Protein AF-A0A7Z2KT50-F1 (afdb_monomer_lite)

pLDDT: mean 85.09, std 12.79, range [36.81, 97.44]

Foldseek 3Di:
DPPPPPPDCPLVVLLVVLLVVLLVLLVPDALQDDDPVLVVVLVCLCPVFLHQAAEAAPSRRSSRSVNLRSCVVCLLVLLVVLLVVLVVDDDDLVVCVPPDPVNLVVLLVVLVVVVVVLCCRRRVDHHHLHPDPDPCSCQCRVDSVSVSVVSSVSSVCSSPSSSCNCPPNVPSNVVVVVVVVVVVVVVD

Sequence (188 aa):
MTSKKPDQPLPLIAFGLFATPIFLINLILPAHPQSNLDMAIDHFLDNQLFGLIGFWSSLFPFSSKATANYIALFAPLLAAVSTFYAFTEKFDSTQFDQMTLRRYLTLLFAGVALSALFIWCFYLTSTDLGTTKGKYGNLFGLNVFFFSAHNVAMSLFPFLVVPFMVQRCLYYIPCRILKRWWNSREKA

Radius of gyration: 20.95 Å; chains: 1; bounding box: 51×44×60 Å

Structure (mmCIF, N/CA/C/O backbone):
data_AF-A0A7Z2KT50-F1
#
_entry.id   AF-A0A7Z2KT50-F1
#
loop_
_atom_site.group_PDB
_atom_site.id
_atom_site.type_symbol
_atom_site.label_atom_id
_atom_site.label_alt_id
_atom_site.label_comp_id
_atom_site.label_asym_id
_atom_site.label_entity_id
_atom_site.label_seq_id
_atom_site.pdbx_PDB_ins_code
_atom_site.Cartn_x
_atom_site.Cartn_y
_atom_site.Cartn_z
_atom_site.occupancy
_atom_site.B_iso_or_equiv
_atom_site.auth_seq_id
_atom_site.auth_comp_id
_atom_site.auth_asym_id
_atom_site.auth_atom_id
_atom_site.pdbx_PDB_model_num
ATOM 1 N N . MET A 1 1 ? 5.105 -21.967 34.339 1.00 36.94 1 MET A N 1
ATOM 2 C CA . MET A 1 1 ? 5.930 -21.844 33.119 1.00 36.94 1 MET A CA 1
ATOM 3 C C . MET A 1 1 ? 5.312 -20.793 32.215 1.00 36.94 1 MET A C 1
ATOM 5 O O . MET A 1 1 ? 4.317 -21.053 31.553 1.00 36.94 1 MET A O 1
ATOM 9 N N . THR A 1 2 ? 5.840 -19.576 32.256 1.00 41.16 2 THR A N 1
ATOM 10 C CA . THR A 1 2 ? 5.488 -18.503 31.327 1.00 41.16 2 THR A CA 1
ATOM 11 C C . THR A 1 2 ? 6.145 -18.817 29.988 1.00 41.16 2 THR A C 1
ATOM 13 O O . THR A 1 2 ? 7.343 -18.618 29.810 1.00 41.16 2 THR A O 1
ATOM 16 N N . SER A 1 3 ? 5.375 -19.364 29.045 1.00 36.81 3 SER A N 1
ATOM 17 C CA . SER A 1 3 ? 5.798 -19.383 27.646 1.00 36.81 3 SER A CA 1
ATOM 18 C C . SER A 1 3 ? 5.963 -17.924 27.220 1.00 36.81 3 SER A C 1
ATOM 20 O O . SER A 1 3 ? 4.977 -17.209 27.033 1.00 36.81 3 SER A O 1
ATOM 22 N N . LYS A 1 4 ? 7.216 -17.453 27.157 1.00 42.06 4 LYS A N 1
ATOM 23 C CA . LYS A 1 4 ? 7.574 -16.274 26.371 1.00 42.06 4 LYS A CA 1
ATOM 24 C C . LYS A 1 4 ? 7.062 -16.570 24.965 1.00 42.06 4 LYS A C 1
ATOM 26 O O . LYS A 1 4 ? 7.660 -17.381 24.260 1.00 42.06 4 LYS A O 1
ATOM 31 N N . LYS A 1 5 ? 5.939 -15.958 24.574 1.00 48.47 5 LYS A N 1
ATOM 32 C CA . LYS A 1 5 ? 5.650 -15.795 23.150 1.00 48.47 5 LYS A CA 1
ATOM 33 C C . LYS A 1 5 ? 6.916 -15.160 22.569 1.00 48.47 5 LYS A C 1
ATOM 35 O O . LYS A 1 5 ? 7.396 -14.203 23.178 1.00 48.47 5 LYS A O 1
ATOM 40 N N . PRO A 1 6 ? 7.496 -15.695 21.485 1.00 45.47 6 PRO A N 1
ATOM 41 C CA . PRO A 1 6 ? 8.551 -14.962 20.808 1.00 45.47 6 PRO A CA 1
ATOM 42 C C . PRO A 1 6 ? 7.989 -13.568 20.526 1.00 45.47 6 PRO A C 1
ATOM 44 O O . PRO A 1 6 ? 6.830 -13.462 20.120 1.00 45.47 6 PRO A O 1
ATOM 47 N N . ASP A 1 7 ? 8.752 -12.521 20.829 1.00 53.06 7 ASP A N 1
ATOM 48 C CA . ASP A 1 7 ? 8.445 -11.154 20.414 1.00 53.06 7 ASP A CA 1
ATOM 49 C C . ASP A 1 7 ? 8.368 -11.195 18.886 1.00 53.06 7 ASP A C 1
ATOM 51 O O . ASP A 1 7 ? 9.402 -11.168 18.234 1.00 53.06 7 ASP A O 1
ATOM 55 N N . GLN A 1 8 ? 7.193 -11.474 18.310 1.00 53.44 8 GLN A N 1
ATOM 56 C CA . GLN A 1 8 ? 7.109 -11.974 16.940 1.00 53.44 8 GLN A CA 1
ATOM 57 C C . GLN A 1 8 ? 7.481 -10.841 15.976 1.00 53.44 8 GLN A C 1
ATOM 59 O O . GLN A 1 8 ? 6.662 -9.951 15.751 1.00 53.44 8 GLN A O 1
ATOM 64 N N . PRO A 1 9 ? 8.655 -10.890 15.312 1.00 59.47 9 PRO A N 1
ATOM 65 C CA . PRO A 1 9 ? 9.035 -9.889 14.315 1.00 59.47 9 PRO A CA 1
ATOM 66 C C . PRO A 1 9 ? 8.255 -10.078 13.002 1.00 59.47 9 PRO A C 1
ATOM 68 O O . PRO A 1 9 ? 8.545 -9.434 12.000 1.00 59.47 9 PRO A O 1
ATOM 71 N N . LEU A 1 10 ? 7.283 -10.991 12.981 1.00 63.50 10 LEU A N 1
ATOM 72 C CA . LEU A 1 10 ? 6.616 -11.515 11.799 1.00 63.50 10 LEU A CA 1
ATOM 73 C C . LEU A 1 10 ? 5.887 -10.446 10.965 1.00 63.50 10 LEU A C 1
ATOM 75 O O . LEU A 1 10 ? 5.995 -10.521 9.742 1.00 63.50 10 LEU A O 1
ATOM 79 N N . PRO A 1 11 ? 5.250 -9.409 11.552 1.00 75.19 11 PRO A N 1
ATOM 80 C CA . PRO A 1 11 ? 4.704 -8.298 10.774 1.00 75.19 11 PRO A CA 1
ATOM 81 C C . PRO A 1 11 ? 5.803 -7.499 10.062 1.00 75.19 11 PRO A C 1
ATOM 83 O O . PRO A 1 11 ? 5.664 -7.165 8.890 1.00 75.19 11 PRO A O 1
ATOM 86 N N . LEU A 1 12 ? 6.923 -7.229 10.742 1.00 81.06 12 LEU A N 1
ATOM 87 C CA . LEU A 1 12 ? 8.052 -6.489 10.169 1.00 81.06 12 LEU A CA 1
ATOM 88 C C . LEU A 1 12 ? 8.784 -7.307 9.103 1.00 81.06 12 LEU A C 1
ATOM 90 O O . LEU A 1 12 ? 9.193 -6.752 8.089 1.00 81.06 12 LEU A O 1
ATOM 94 N N . ILE A 1 13 ? 8.906 -8.622 9.297 1.00 86.00 13 ILE A N 1
ATOM 95 C CA . ILE A 1 13 ? 9.447 -9.537 8.286 1.00 86.00 13 ILE A CA 1
ATOM 96 C C . ILE A 1 13 ? 8.522 -9.575 7.069 1.00 86.00 13 ILE A C 1
ATOM 98 O O . ILE A 1 13 ? 9.008 -9.452 5.952 1.00 86.00 13 ILE A O 1
ATOM 102 N N . ALA A 1 14 ? 7.204 -9.692 7.260 1.00 86.06 14 ALA A N 1
ATOM 103 C CA . ALA A 1 14 ? 6.240 -9.667 6.161 1.00 86.06 14 ALA A CA 1
ATOM 104 C C . ALA A 1 14 ? 6.301 -8.344 5.384 1.00 86.06 14 ALA A C 1
ATOM 106 O O . ALA A 1 14 ? 6.320 -8.355 4.155 1.00 86.06 14 ALA A O 1
ATOM 107 N N . PHE A 1 15 ? 6.412 -7.212 6.087 1.00 88.62 15 PHE A N 1
ATOM 108 C CA . PHE A 1 15 ? 6.619 -5.912 5.454 1.00 88.62 15 PHE A CA 1
ATOM 109 C C . PHE A 1 15 ? 7.952 -5.840 4.706 1.00 88.62 15 PHE A C 1
ATOM 111 O O . PHE A 1 15 ? 7.986 -5.378 3.571 1.00 88.62 15 PHE A O 1
ATOM 118 N N . GLY A 1 16 ? 9.041 -6.326 5.306 1.00 90.81 16 GLY A N 1
ATOM 119 C CA . GLY A 1 16 ? 10.355 -6.385 4.669 1.00 90.81 16 GLY A CA 1
ATOM 120 C C . GLY A 1 16 ? 10.326 -7.209 3.385 1.00 90.81 16 GLY A C 1
ATOM 121 O O . GLY A 1 16 ? 10.737 -6.718 2.339 1.00 90.81 16 GLY A O 1
ATOM 122 N N . LEU A 1 17 ? 9.748 -8.412 3.435 1.00 92.00 17 LEU A N 1
ATOM 123 C CA . LEU A 1 17 ? 9.561 -9.288 2.275 1.00 92.00 17 LEU A CA 1
ATOM 124 C C . LEU A 1 17 ? 8.672 -8.658 1.200 1.00 92.00 17 LEU A C 1
ATOM 126 O O . LEU A 1 17 ? 8.914 -8.881 0.021 1.00 92.00 17 LEU A O 1
ATOM 130 N N . PHE A 1 18 ? 7.678 -7.856 1.584 1.00 93.19 18 PHE A N 1
ATOM 131 C CA . PHE A 1 18 ? 6.865 -7.096 0.638 1.00 93.19 18 PHE A CA 1
ATOM 132 C C . PHE A 1 18 ? 7.634 -5.915 0.021 1.00 93.19 18 PHE A C 1
ATOM 134 O O . PHE A 1 18 ? 7.492 -5.636 -1.170 1.00 93.19 18 PHE A O 1
ATOM 141 N N . ALA A 1 19 ? 8.448 -5.217 0.812 1.00 94.06 19 ALA A N 1
ATOM 142 C CA . ALA A 1 19 ? 9.183 -4.030 0.392 1.00 94.06 19 ALA A CA 1
ATOM 143 C C . ALA A 1 19 ? 10.411 -4.366 -0.465 1.00 94.06 19 ALA A C 1
ATOM 145 O O . ALA A 1 19 ? 10.763 -3.598 -1.357 1.00 94.06 19 ALA A O 1
ATOM 146 N N . THR A 1 20 ? 11.070 -5.504 -0.232 1.00 95.19 20 THR A N 1
ATOM 147 C CA . THR A 1 20 ? 12.278 -5.896 -0.972 1.00 95.19 20 THR A CA 1
ATOM 148 C C . THR A 1 20 ? 12.048 -5.981 -2.490 1.00 95.19 20 THR A C 1
ATOM 150 O O . THR A 1 20 ? 12.831 -5.369 -3.219 1.00 95.19 20 THR A O 1
ATOM 153 N N . PRO A 1 21 ? 10.980 -6.624 -3.006 1.00 95.75 21 PRO A N 1
ATOM 154 C CA . PRO A 1 21 ? 10.693 -6.644 -4.439 1.00 95.75 21 PRO A CA 1
ATOM 155 C C . PRO A 1 21 ? 10.530 -5.260 -5.072 1.00 95.75 21 PRO A C 1
ATOM 157 O O . PRO A 1 21 ? 10.931 -5.090 -6.216 1.00 95.75 21 PRO A O 1
ATOM 160 N N . ILE A 1 22 ? 10.033 -4.254 -4.341 1.00 96.38 22 ILE A N 1
ATOM 161 C CA . ILE A 1 22 ? 9.918 -2.875 -4.854 1.00 96.38 22 ILE A CA 1
ATOM 162 C C . ILE A 1 22 ? 11.298 -2.338 -5.243 1.00 96.38 22 ILE A C 1
ATOM 164 O O . ILE A 1 22 ? 11.461 -1.771 -6.320 1.00 96.38 22 ILE A O 1
ATOM 168 N N . PHE A 1 23 ? 12.308 -2.548 -4.396 1.00 96.00 23 PHE A N 1
ATOM 169 C CA . PHE A 1 23 ? 13.677 -2.147 -4.713 1.00 96.00 23 PHE A CA 1
ATOM 170 C C . PHE A 1 23 ? 14.283 -3.013 -5.816 1.00 96.00 23 PHE A C 1
ATOM 172 O O . PHE A 1 23 ? 14.932 -2.480 -6.710 1.00 96.00 23 PHE A O 1
ATOM 179 N N . LEU A 1 24 ? 14.064 -4.331 -5.784 1.00 96.06 24 LEU A N 1
ATOM 180 C CA . LEU A 1 24 ? 14.620 -5.240 -6.790 1.00 96.06 24 LEU A CA 1
ATOM 181 C C . LEU A 1 24 ? 14.092 -4.933 -8.194 1.00 96.06 24 LEU A C 1
ATOM 183 O O . LEU A 1 24 ? 14.890 -4.814 -9.115 1.00 96.06 24 LEU A O 1
ATOM 187 N N . ILE A 1 25 ? 12.780 -4.744 -8.354 1.00 96.12 25 ILE A N 1
ATOM 188 C CA . ILE A 1 25 ? 12.157 -4.383 -9.637 1.00 96.12 25 ILE A CA 1
ATOM 189 C C . ILE A 1 25 ? 12.797 -3.107 -10.186 1.00 96.12 25 ILE A C 1
ATOM 191 O O . ILE A 1 25 ? 13.226 -3.071 -11.334 1.00 96.12 25 ILE A O 1
ATOM 195 N N . ASN A 1 26 ? 12.906 -2.079 -9.349 1.00 93.50 26 ASN A N 1
ATOM 196 C CA . ASN A 1 26 ? 13.406 -0.770 -9.749 1.00 93.50 26 ASN A CA 1
ATOM 197 C C . ASN A 1 26 ? 14.916 -0.754 -10.046 1.00 93.50 26 ASN A C 1
ATOM 199 O O . ASN A 1 26 ? 15.345 -0.019 -10.929 1.00 93.50 26 ASN A O 1
ATOM 203 N N . LEU A 1 27 ? 15.720 -1.561 -9.346 1.00 92.69 27 LEU A N 1
ATOM 204 C CA . LEU A 1 27 ? 17.171 -1.638 -9.556 1.00 92.69 27 LEU A CA 1
ATOM 205 C C . LEU A 1 27 ? 17.578 -2.582 -10.697 1.00 92.69 27 LEU A C 1
ATOM 207 O O . LEU A 1 27 ? 18.643 -2.387 -11.278 1.00 92.69 27 LEU A O 1
ATOM 211 N N . ILE A 1 28 ? 16.777 -3.613 -10.985 1.00 93.75 28 ILE A N 1
ATOM 212 C CA . ILE A 1 28 ? 17.098 -4.641 -11.987 1.00 93.75 28 ILE A CA 1
ATOM 213 C C . ILE A 1 28 ? 16.494 -4.299 -13.349 1.00 93.75 28 ILE A C 1
ATOM 215 O O . ILE A 1 28 ? 17.166 -4.474 -14.365 1.00 93.75 28 ILE A O 1
ATOM 219 N N . LEU A 1 29 ? 15.236 -3.847 -13.394 1.00 95.00 29 LEU A N 1
ATOM 220 C CA . LEU A 1 29 ? 14.583 -3.563 -14.669 1.00 95.00 29 LEU A CA 1
ATOM 221 C C . LEU A 1 29 ? 15.090 -2.244 -15.267 1.00 95.00 29 LEU A C 1
ATOM 223 O O . LEU A 1 29 ? 15.238 -1.252 -14.547 1.00 95.00 29 LEU A O 1
ATOM 227 N N . PRO A 1 30 ? 15.310 -2.199 -16.593 1.00 94.50 30 PRO A N 1
ATOM 228 C CA . PRO A 1 30 ? 15.700 -0.972 -17.269 1.00 94.50 30 PRO A CA 1
ATOM 229 C C . PRO A 1 30 ? 14.568 0.067 -17.253 1.00 94.50 30 PRO A C 1
ATOM 231 O O . PRO A 1 30 ? 13.395 -0.243 -17.045 1.00 94.50 30 PRO A O 1
ATOM 234 N N . ALA A 1 31 ? 14.916 1.327 -17.526 1.00 93.62 31 ALA A N 1
ATOM 235 C CA . ALA A 1 31 ? 13.940 2.416 -17.637 1.00 93.62 31 ALA A CA 1
ATOM 236 C C . ALA A 1 31 ? 12.899 2.163 -18.746 1.00 93.62 31 ALA A C 1
ATOM 238 O O . ALA A 1 31 ? 11.717 2.464 -18.575 1.00 93.62 31 ALA A O 1
ATOM 239 N N . HIS A 1 32 ? 13.343 1.572 -19.856 1.00 95.12 32 HIS A N 1
ATOM 240 C CA . HIS A 1 32 ? 12.524 1.161 -20.993 1.00 95.12 32 HIS A CA 1
ATOM 241 C C . HIS A 1 32 ? 12.830 -0.298 -21.343 1.00 95.12 32 HIS A C 1
ATOM 243 O O . HIS A 1 32 ? 13.962 -0.720 -21.105 1.00 95.12 32 HIS A O 1
ATOM 249 N N . PRO A 1 33 ? 11.888 -1.056 -21.930 1.00 95.31 33 PRO A N 1
ATOM 250 C CA . PRO A 1 33 ? 12.141 -2.434 -22.342 1.00 95.31 33 PRO A CA 1
ATOM 251 C C . PRO A 1 33 ? 13.324 -2.521 -23.319 1.00 95.31 33 PRO A C 1
ATOM 253 O O . PRO A 1 33 ? 13.362 -1.784 -24.303 1.00 95.31 33 PRO A O 1
ATOM 256 N N . GLN A 1 34 ? 14.292 -3.403 -23.050 1.00 95.69 34 GLN A N 1
ATOM 257 C CA . GLN A 1 34 ? 15.493 -3.572 -23.888 1.00 95.69 34 GLN A CA 1
ATOM 258 C C . GLN A 1 34 ? 15.591 -4.967 -24.514 1.00 95.69 34 GLN A C 1
ATOM 260 O O . GLN A 1 34 ? 16.305 -5.153 -25.499 1.00 95.69 34 GLN A O 1
ATOM 265 N N . SER A 1 35 ? 14.870 -5.946 -23.969 1.00 96.12 35 SER A N 1
ATOM 266 C CA . SER A 1 35 ? 14.838 -7.326 -24.445 1.00 96.12 35 SER A CA 1
ATOM 267 C C . SER A 1 35 ? 13.427 -7.782 -24.831 1.00 96.12 35 SER A C 1
ATOM 269 O O . SER A 1 35 ? 12.424 -7.180 -24.446 1.00 96.12 35 SER A O 1
ATOM 271 N N . ASN A 1 36 ? 13.337 -8.900 -25.561 1.00 96.38 36 ASN A N 1
ATOM 272 C CA . ASN A 1 36 ? 12.051 -9.540 -25.875 1.00 96.38 36 ASN A CA 1
ATOM 273 C C . ASN A 1 36 ? 11.272 -9.929 -24.613 1.00 96.38 36 ASN A C 1
ATOM 275 O O . ASN A 1 36 ? 10.045 -9.860 -24.606 1.00 96.38 36 ASN A O 1
ATOM 279 N N . LEU A 1 37 ? 11.982 -10.319 -23.548 1.00 96.31 37 LEU A N 1
ATOM 280 C CA . LEU A 1 37 ? 11.362 -10.627 -22.266 1.00 96.31 37 LEU A CA 1
ATOM 281 C C . LEU A 1 37 ? 10.769 -9.366 -21.631 1.00 96.31 37 LEU A C 1
ATOM 283 O O . LEU A 1 37 ? 9.625 -9.403 -21.193 1.00 96.31 37 LEU A O 1
ATOM 287 N N . ASP A 1 38 ? 11.502 -8.250 -21.637 1.00 96.56 38 ASP A N 1
ATOM 288 C CA . ASP A 1 38 ? 11.010 -6.982 -21.084 1.00 96.56 38 ASP A CA 1
ATOM 289 C C . ASP A 1 38 ? 9.760 -6.501 -21.820 1.00 96.56 38 ASP A C 1
ATOM 291 O O . ASP A 1 38 ? 8.791 -6.098 -21.188 1.00 96.56 38 ASP A O 1
ATOM 295 N N . MET A 1 39 ? 9.756 -6.589 -23.154 1.00 97.06 39 MET A N 1
ATOM 296 C CA . MET A 1 39 ? 8.592 -6.224 -23.967 1.00 97.06 39 MET A CA 1
ATOM 297 C C . MET A 1 39 ? 7.390 -7.129 -23.678 1.00 97.06 39 MET A C 1
ATOM 299 O O . MET A 1 39 ? 6.263 -6.645 -23.590 1.00 97.06 39 MET A O 1
ATOM 303 N N . ALA A 1 40 ? 7.617 -8.434 -23.496 1.00 97.12 40 ALA A N 1
ATOM 304 C CA . ALA A 1 40 ? 6.559 -9.368 -23.125 1.00 97.12 40 ALA A CA 1
ATOM 305 C C . ALA A 1 40 ? 5.993 -9.067 -21.727 1.00 97.12 40 ALA A C 1
ATOM 307 O O . ALA A 1 40 ? 4.778 -9.120 -21.539 1.00 97.12 40 ALA A O 1
ATOM 308 N N . ILE A 1 41 ? 6.854 -8.717 -20.765 1.00 96.56 41 ILE A N 1
ATOM 309 C CA . ILE A 1 41 ? 6.436 -8.283 -19.428 1.00 96.56 41 ILE A CA 1
ATOM 310 C C . ILE A 1 41 ? 5.635 -6.985 -19.527 1.00 96.56 41 ILE A C 1
ATOM 312 O O . ILE A 1 41 ? 4.543 -6.923 -18.977 1.00 96.56 41 ILE A O 1
ATOM 316 N N . ASP A 1 42 ? 6.119 -5.977 -20.251 1.00 97.12 42 ASP A N 1
ATOM 317 C CA . ASP A 1 42 ? 5.432 -4.689 -20.393 1.00 97.12 42 ASP A CA 1
ATOM 318 C C . ASP A 1 42 ? 4.034 -4.859 -21.007 1.00 97.12 42 ASP A C 1
ATOM 320 O O . ASP A 1 42 ? 3.041 -4.369 -20.473 1.00 97.12 42 ASP A O 1
ATOM 324 N N . HIS A 1 43 ? 3.930 -5.681 -22.054 1.00 97.00 43 HIS A N 1
ATOM 325 C CA . HIS A 1 43 ? 2.652 -6.036 -22.665 1.00 97.00 43 HIS A CA 1
ATOM 326 C C . HIS A 1 43 ? 1.734 -6.816 -21.709 1.00 97.00 43 HIS A C 1
ATOM 328 O O . HIS A 1 43 ? 0.515 -6.634 -21.732 1.00 97.00 43 HIS A O 1
ATOM 334 N N . PHE A 1 44 ? 2.285 -7.703 -20.877 1.00 97.44 44 PHE A N 1
ATOM 335 C CA . PHE A 1 44 ? 1.520 -8.406 -19.849 1.00 97.44 44 PHE A CA 1
ATOM 336 C C . PHE A 1 44 ? 0.983 -7.436 -18.789 1.00 97.44 44 PHE A C 1
ATOM 338 O O . PHE A 1 44 ? -0.189 -7.533 -18.426 1.00 97.44 44 PHE A O 1
ATOM 345 N N . LEU A 1 45 ? 1.797 -6.473 -18.345 1.00 97.19 45 LEU A N 1
ATOM 346 C CA . LEU A 1 45 ? 1.376 -5.433 -17.404 1.00 97.19 45 LEU A CA 1
ATOM 347 C C . LEU A 1 45 ? 0.196 -4.629 -17.961 1.00 97.19 45 LEU A C 1
ATOM 349 O O . LEU A 1 45 ? -0.783 -4.429 -17.246 1.00 97.19 45 LEU A O 1
ATOM 353 N N . ASP A 1 46 ? 0.270 -4.228 -19.232 1.00 96.38 46 ASP A N 1
ATOM 354 C CA . ASP A 1 46 ? -0.745 -3.393 -19.881 1.00 96.38 46 ASP A CA 1
ATOM 355 C C . ASP A 1 46 ? -2.057 -4.134 -20.172 1.00 96.38 46 ASP A C 1
ATOM 357 O O . ASP A 1 46 ? -3.128 -3.544 -20.054 1.00 96.38 46 ASP A O 1
ATOM 361 N N . ASN A 1 47 ? -1.993 -5.417 -20.541 1.00 96.56 47 ASN A N 1
ATOM 362 C CA . ASN A 1 47 ? -3.164 -6.133 -21.065 1.00 96.56 47 ASN A CA 1
ATOM 363 C C . ASN A 1 47 ? -3.754 -7.188 -20.125 1.00 96.56 47 ASN A C 1
ATOM 365 O O . ASN A 1 47 ? -4.890 -7.606 -20.331 1.00 96.56 47 ASN A O 1
ATOM 369 N N . GLN A 1 48 ? -2.981 -7.685 -19.160 1.00 95.94 48 GLN A N 1
ATOM 370 C CA . GLN A 1 48 ? -3.393 -8.785 -18.274 1.00 95.94 48 GLN A CA 1
ATOM 371 C C . GLN A 1 48 ? -3.379 -8.395 -16.793 1.00 95.94 48 GLN A C 1
ATOM 373 O O . GLN A 1 48 ? -3.909 -9.125 -15.958 1.00 95.94 48 GLN A O 1
ATOM 378 N N . LEU A 1 49 ? -2.777 -7.254 -16.465 1.00 94.88 49 LEU A N 1
ATOM 379 C CA . LEU A 1 49 ? -2.748 -6.681 -15.125 1.00 94.88 49 LEU A CA 1
ATOM 380 C C . LEU A 1 49 ? -3.442 -5.310 -15.135 1.00 94.88 49 LEU A C 1
ATOM 382 O O . LEU A 1 49 ? -4.415 -5.109 -15.858 1.00 94.88 49 LEU A O 1
ATOM 386 N N . PHE A 1 50 ? -3.014 -4.387 -14.278 1.00 94.88 50 PHE A N 1
ATOM 387 C CA . PHE A 1 50 ? -3.673 -3.103 -14.078 1.00 94.88 50 PHE A CA 1
ATOM 388 C C . PHE A 1 50 ? -3.169 -2.011 -15.035 1.00 94.88 50 PHE A C 1
ATOM 390 O O . PHE A 1 50 ? -3.686 -0.898 -15.006 1.00 94.88 50 PHE A O 1
ATOM 397 N N . GLY A 1 51 ? -2.167 -2.295 -15.871 1.00 94.81 51 GLY A N 1
ATOM 398 C CA . GLY A 1 51 ? -1.558 -1.323 -16.773 1.00 94.81 51 GLY A CA 1
ATOM 399 C C . GLY A 1 51 ? -0.912 -0.158 -16.030 1.00 94.81 51 GLY A C 1
ATOM 400 O O . GLY A 1 51 ? -0.171 -0.351 -15.063 1.00 94.81 51 GLY A O 1
ATOM 401 N N . LEU A 1 52 ? -1.159 1.064 -16.498 1.00 95.06 52 LEU A N 1
ATOM 402 C CA . LEU A 1 52 ? -0.595 2.273 -15.906 1.00 95.06 52 LEU A CA 1
ATOM 403 C C . LEU A 1 52 ? -1.491 2.808 -14.782 1.00 95.06 52 LEU A C 1
ATOM 405 O O . LEU A 1 52 ? -2.452 3.535 -15.027 1.00 95.06 52 LEU A O 1
ATOM 409 N N . ILE A 1 53 ? -1.142 2.474 -13.544 1.00 94.25 53 ILE A N 1
ATOM 410 C CA . ILE A 1 53 ? -1.865 2.870 -12.329 1.00 94.25 53 ILE A CA 1
ATOM 411 C C . ILE A 1 53 ? -0.902 3.363 -11.252 1.00 94.25 53 ILE A C 1
ATOM 413 O O . ILE A 1 53 ? 0.311 3.172 -11.340 1.00 94.25 53 ILE A O 1
ATOM 417 N N . GLY A 1 54 ? -1.452 3.961 -10.202 1.00 91.50 54 GLY A N 1
ATOM 418 C CA . GLY A 1 54 ? -0.702 4.315 -9.013 1.00 91.50 54 GLY A CA 1
ATOM 419 C C . GLY A 1 54 ? 0.306 5.428 -9.253 1.00 91.50 54 GLY A C 1
ATOM 420 O O . GLY A 1 54 ? 0.160 6.278 -10.136 1.00 91.50 54 GLY A O 1
ATOM 421 N N . PHE A 1 55 ? 1.350 5.415 -8.433 1.00 91.06 55 PHE A N 1
ATOM 422 C CA . PHE A 1 55 ? 2.500 6.289 -8.596 1.00 91.06 55 PHE A CA 1
ATOM 423 C C . PHE A 1 55 ? 3.497 5.647 -9.556 1.00 91.06 55 PHE A C 1
ATOM 425 O O . PHE A 1 55 ? 4.023 4.567 -9.284 1.00 91.06 55 PHE A O 1
ATOM 432 N N . TRP A 1 56 ? 3.796 6.331 -10.652 1.00 92.69 56 TRP A N 1
ATOM 433 C CA . TRP A 1 56 ? 4.784 5.897 -11.638 1.00 92.69 56 TRP A CA 1
ATOM 434 C C . TRP A 1 56 ? 5.739 7.048 -11.974 1.00 92.69 56 TRP A C 1
ATOM 436 O O . TRP A 1 56 ? 5.581 8.153 -11.455 1.00 92.69 56 TRP A O 1
ATOM 446 N N . SER A 1 57 ? 6.769 6.799 -12.784 1.00 91.69 57 SER A N 1
ATOM 447 C CA . SER A 1 57 ? 7.695 7.843 -13.233 1.00 91.69 57 SER A CA 1
ATOM 448 C C . SER A 1 57 ? 7.943 7.744 -14.728 1.00 91.69 57 SER A C 1
ATOM 450 O O . SER A 1 57 ? 8.406 6.716 -15.224 1.00 91.69 57 SER A O 1
ATOM 452 N N . SER A 1 58 ? 7.719 8.843 -15.439 1.00 91.62 58 SER A N 1
ATOM 453 C CA . SER A 1 58 ? 8.037 8.984 -16.864 1.00 91.62 58 SER A CA 1
ATOM 454 C C . SER A 1 58 ? 9.530 8.885 -17.195 1.00 91.62 58 SER A C 1
ATOM 456 O O . SER A 1 58 ? 9.871 8.659 -18.353 1.00 91.62 58 SER A O 1
ATOM 458 N N . LEU A 1 59 ? 10.424 8.998 -16.206 1.00 91.12 59 LEU A N 1
ATOM 459 C CA . LEU A 1 59 ? 11.872 8.829 -16.396 1.00 91.12 59 LEU A CA 1
ATOM 460 C C . LEU A 1 59 ? 12.311 7.360 -16.443 1.00 91.12 59 LEU A C 1
ATOM 462 O O . LEU A 1 59 ? 13.375 7.048 -16.972 1.00 91.12 59 LEU A O 1
ATOM 466 N N . PHE A 1 60 ? 11.510 6.461 -15.877 1.00 93.94 60 PHE A N 1
ATOM 467 C CA . PHE A 1 60 ? 11.723 5.014 -15.909 1.00 93.94 60 PHE A CA 1
ATOM 468 C C . PHE A 1 60 ? 10.359 4.309 -15.970 1.00 93.94 60 PHE A C 1
ATOM 470 O O . PHE A 1 60 ? 9.926 3.656 -15.014 1.00 93.94 60 PHE A O 1
ATOM 477 N N . PRO A 1 61 ? 9.627 4.484 -17.086 1.00 94.12 61 PRO A N 1
ATOM 478 C CA . PRO A 1 61 ? 8.230 4.077 -17.194 1.00 94.12 61 PRO A CA 1
ATOM 479 C C . PRO A 1 61 ? 8.034 2.569 -17.051 1.00 94.12 61 PRO A C 1
ATOM 481 O O . PRO A 1 61 ? 7.036 2.151 -16.478 1.00 94.12 61 PRO A O 1
ATOM 484 N N . PHE A 1 62 ? 8.979 1.748 -17.512 1.00 96.50 62 PHE A N 1
ATOM 485 C CA . PHE A 1 62 ? 8.845 0.294 -17.438 1.00 96.50 62 PHE A CA 1
ATOM 486 C C . PHE A 1 62 ? 8.954 -0.227 -15.999 1.00 96.50 62 PHE A C 1
ATOM 488 O O . PHE A 1 62 ? 8.024 -0.850 -15.481 1.00 96.50 62 PHE A O 1
ATOM 495 N N . SER A 1 63 ? 10.059 0.075 -15.313 1.00 96.38 63 SER A N 1
ATOM 496 C CA . SER A 1 63 ? 10.293 -0.401 -13.945 1.00 96.38 63 SER A CA 1
ATOM 497 C C . SER A 1 63 ? 9.308 0.194 -12.930 1.00 96.38 63 SER A C 1
ATOM 499 O O . SER A 1 63 ? 8.837 -0.509 -12.027 1.00 96.38 63 SER A O 1
ATOM 501 N N . SER A 1 64 ? 8.907 1.459 -13.108 1.00 95.06 64 SER A N 1
ATOM 502 C CA . SER A 1 64 ? 7.892 2.086 -12.256 1.00 95.06 64 SER A CA 1
ATOM 503 C C . SER A 1 64 ? 6.494 1.496 -12.472 1.00 95.06 64 SER A C 1
ATOM 505 O O . SER A 1 64 ? 5.802 1.229 -11.488 1.00 95.06 64 SER A O 1
ATOM 507 N N . LYS A 1 65 ? 6.102 1.193 -13.718 1.00 96.88 65 LYS A N 1
ATOM 508 C CA . LYS A 1 65 ? 4.848 0.484 -14.029 1.00 96.88 65 LYS A CA 1
ATOM 509 C C . LYS A 1 65 ? 4.827 -0.917 -13.414 1.00 96.88 65 LYS A C 1
ATOM 511 O O . LYS A 1 65 ? 3.840 -1.294 -12.778 1.00 96.88 65 LYS A O 1
ATOM 516 N N . ALA A 1 66 ? 5.921 -1.669 -13.539 1.00 97.44 66 ALA A N 1
ATOM 517 C CA . ALA A 1 66 ? 6.058 -2.989 -12.921 1.00 97.44 66 ALA A CA 1
ATOM 518 C C . ALA A 1 66 ? 5.913 -2.916 -11.391 1.00 97.44 66 ALA A C 1
ATOM 520 O O . ALA A 1 66 ? 5.213 -3.727 -10.784 1.00 97.44 66 ALA A O 1
ATOM 521 N N . THR A 1 67 ? 6.513 -1.895 -10.774 1.00 96.38 67 THR A N 1
ATOM 522 C CA . THR A 1 67 ? 6.406 -1.639 -9.333 1.00 96.38 67 THR A CA 1
ATOM 523 C C . THR A 1 67 ? 4.972 -1.342 -8.907 1.00 96.38 67 THR A C 1
ATOM 525 O O . THR A 1 67 ? 4.488 -1.935 -7.943 1.00 96.38 67 THR A O 1
ATOM 528 N N . ALA A 1 68 ? 4.276 -0.450 -9.615 1.00 95.38 68 ALA A N 1
ATOM 529 C CA . ALA A 1 68 ? 2.901 -0.085 -9.288 1.00 95.38 68 ALA A CA 1
ATOM 530 C C . ALA A 1 68 ? 1.957 -1.296 -9.367 1.00 95.38 68 ALA A C 1
ATOM 532 O O . ALA A 1 68 ? 1.157 -1.516 -8.457 1.00 95.38 68 ALA A O 1
ATOM 533 N N . ASN A 1 69 ? 2.113 -2.139 -10.392 1.00 96.94 69 ASN A N 1
ATOM 534 C CA . ASN A 1 69 ? 1.343 -3.375 -10.539 1.00 96.94 69 ASN A CA 1
ATOM 535 C C . ASN A 1 69 ? 1.655 -4.399 -9.442 1.00 96.94 69 ASN A C 1
ATOM 537 O O . ASN A 1 69 ? 0.737 -5.017 -8.904 1.00 96.94 69 ASN A O 1
ATOM 541 N N . TYR A 1 70 ? 2.929 -4.554 -9.069 1.00 96.19 70 TYR A N 1
ATOM 542 C CA . TYR A 1 70 ? 3.318 -5.389 -7.932 1.00 96.19 70 TYR A CA 1
ATOM 543 C C . TYR A 1 70 ? 2.620 -4.924 -6.643 1.00 96.19 70 TYR A C 1
ATOM 545 O O . TYR A 1 70 ? 2.009 -5.728 -5.938 1.00 96.19 70 TYR A O 1
ATOM 553 N N . ILE A 1 71 ? 2.641 -3.622 -6.352 1.00 94.75 71 ILE A N 1
ATOM 554 C CA . ILE A 1 71 ? 1.994 -3.072 -5.154 1.00 94.75 71 ILE A CA 1
ATOM 555 C C . ILE A 1 71 ? 0.483 -3.289 -5.210 1.00 94.75 71 ILE A C 1
ATOM 557 O O . ILE A 1 71 ? -0.087 -3.766 -4.233 1.00 94.75 71 ILE A O 1
ATOM 561 N N . ALA A 1 72 ? -0.16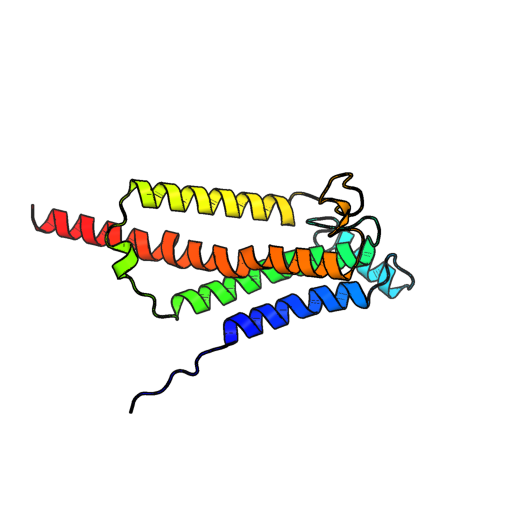4 -2.998 -6.338 1.00 93.38 72 ALA A N 1
ATOM 562 C CA . ALA A 1 72 ? -1.603 -3.190 -6.506 1.00 93.38 72 ALA A CA 1
ATOM 563 C C . ALA A 1 72 ? -2.033 -4.654 -6.306 1.00 93.38 72 ALA A C 1
ATOM 565 O O . ALA A 1 72 ? -3.080 -4.927 -5.724 1.00 93.38 72 ALA A O 1
ATOM 566 N N . LEU A 1 73 ? -1.204 -5.608 -6.729 1.00 93.75 73 LEU A N 1
ATOM 567 C CA . LEU A 1 73 ? -1.490 -7.028 -6.561 1.00 93.75 73 LEU A CA 1
ATOM 568 C C . LEU A 1 73 ? -1.276 -7.508 -5.116 1.00 93.75 73 LEU A C 1
ATOM 570 O O . LEU A 1 73 ? -2.101 -8.245 -4.574 1.00 93.75 73 LEU A O 1
ATOM 574 N N . PHE A 1 74 ? -0.171 -7.108 -4.481 1.00 93.44 74 PHE A N 1
ATOM 575 C CA . PHE A 1 74 ? 0.262 -7.689 -3.205 1.00 93.44 74 PHE A CA 1
ATOM 576 C C . PHE A 1 74 ? -0.110 -6.860 -1.966 1.00 93.44 74 PHE A C 1
ATOM 578 O O . PHE A 1 74 ? -0.178 -7.416 -0.868 1.00 93.44 74 PHE A O 1
ATOM 585 N N . ALA A 1 75 ? -0.397 -5.561 -2.092 1.00 90.38 75 ALA A N 1
ATOM 586 C CA . ALA A 1 75 ? -0.802 -4.727 -0.957 1.00 90.38 75 ALA A CA 1
ATOM 587 C C . ALA A 1 75 ? -2.092 -5.216 -0.263 1.00 90.38 75 ALA A C 1
ATOM 589 O O . ALA A 1 75 ? -2.128 -5.193 0.971 1.00 90.38 75 ALA A O 1
ATOM 590 N N . PRO A 1 76 ? -3.126 -5.715 -0.977 1.00 89.38 76 PRO A N 1
ATOM 591 C CA . PRO A 1 76 ? -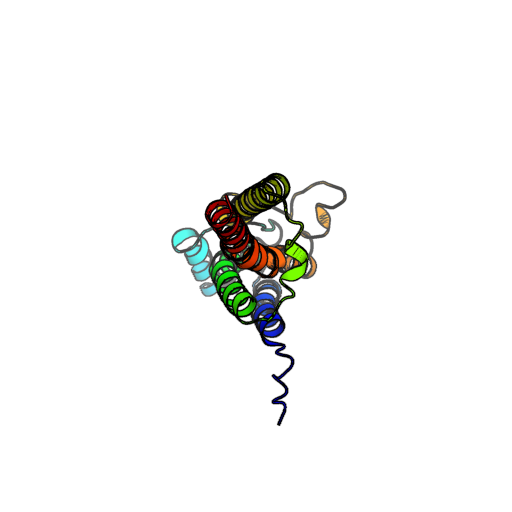4.295 -6.319 -0.335 1.00 89.38 76 PRO A CA 1
ATOM 592 C C . PRO A 1 76 ? -3.943 -7.562 0.493 1.00 89.38 76 PRO A C 1
ATOM 594 O O . PRO A 1 76 ? -4.481 -7.751 1.585 1.00 89.38 76 PRO A O 1
ATOM 597 N N . LEU A 1 77 ? -3.005 -8.385 0.012 1.00 89.88 77 LEU A N 1
ATOM 598 C CA . LEU A 1 77 ? -2.529 -9.567 0.736 1.00 89.88 77 LEU A CA 1
ATOM 599 C C . LEU A 1 77 ? -1.770 -9.163 2.002 1.00 89.88 77 LEU A C 1
ATOM 601 O O . LEU A 1 77 ? -2.027 -9.713 3.073 1.00 89.88 77 LEU A O 1
ATOM 605 N N . LEU A 1 78 ? -0.896 -8.157 1.905 1.00 88.62 78 LEU A N 1
ATOM 606 C CA . LEU A 1 78 ? -0.199 -7.598 3.061 1.00 88.62 78 LEU A CA 1
ATOM 607 C C . LEU A 1 78 ? -1.192 -7.060 4.102 1.00 88.62 78 LEU A C 1
ATOM 609 O O . LEU A 1 78 ? -1.059 -7.357 5.287 1.00 88.62 78 LEU A O 1
ATOM 613 N N . ALA A 1 79 ? -2.225 -6.335 3.666 1.00 88.50 79 ALA A N 1
ATOM 614 C CA . ALA A 1 79 ? -3.270 -5.829 4.551 1.00 88.50 79 ALA A CA 1
ATOM 615 C C . ALA A 1 79 ? -4.036 -6.960 5.256 1.00 88.50 79 ALA A C 1
ATOM 617 O O . ALA A 1 79 ? -4.308 -6.862 6.456 1.00 88.50 79 ALA A O 1
ATOM 618 N N . ALA A 1 80 ? -4.356 -8.048 4.549 1.00 88.00 80 ALA A N 1
ATOM 619 C CA . ALA A 1 80 ? -5.026 -9.213 5.125 1.00 88.00 80 ALA A CA 1
ATOM 620 C C . ALA A 1 80 ? -4.156 -9.909 6.183 1.00 88.00 80 ALA A C 1
ATOM 622 O O . ALA A 1 80 ? -4.627 -10.177 7.291 1.00 88.00 80 ALA A O 1
ATOM 623 N N . VAL A 1 81 ? -2.874 -10.135 5.877 1.00 87.81 81 VAL A N 1
ATOM 624 C CA . VAL A 1 81 ? -1.903 -10.728 6.809 1.00 87.81 81 VAL A CA 1
ATOM 625 C C . VAL A 1 81 ? -1.752 -9.855 8.053 1.00 87.81 81 VAL A C 1
ATOM 627 O O . VAL A 1 81 ? -1.905 -10.347 9.171 1.00 87.81 81 VAL A O 1
ATOM 630 N N . SER A 1 82 ? -1.530 -8.550 7.889 1.00 87.06 82 SER A N 1
ATOM 631 C CA . SER A 1 82 ? -1.396 -7.631 9.022 1.00 87.06 82 SER A CA 1
ATOM 632 C C . SER A 1 82 ? -2.678 -7.533 9.848 1.00 87.06 82 SER A C 1
ATOM 634 O O . SER A 1 82 ? -2.614 -7.444 11.072 1.00 87.06 82 SER A O 1
ATOM 636 N N . THR A 1 83 ? -3.849 -7.612 9.209 1.00 88.44 83 THR A N 1
ATOM 637 C CA . THR A 1 83 ? -5.143 -7.650 9.905 1.00 88.44 83 THR A CA 1
ATOM 638 C C . THR A 1 83 ? -5.268 -8.908 10.754 1.00 88.44 83 THR A C 1
ATOM 640 O O . THR A 1 83 ? -5.615 -8.811 11.929 1.00 88.44 83 THR A O 1
ATOM 643 N N . PHE A 1 84 ? -4.932 -10.078 10.205 1.00 88.00 84 PHE A N 1
ATOM 644 C CA . PHE A 1 84 ? -4.921 -11.332 10.958 1.00 88.00 84 PHE A CA 1
ATOM 645 C C . PHE A 1 84 ? -4.034 -11.230 12.205 1.00 88.00 84 PHE A C 1
ATOM 647 O O . PHE A 1 84 ? -4.497 -11.526 13.308 1.00 88.00 84 PHE A O 1
ATOM 654 N N . TYR A 1 85 ? -2.803 -10.727 12.063 1.00 84.00 85 TYR A N 1
ATOM 655 C CA . TYR A 1 85 ? -1.909 -10.543 13.209 1.00 84.00 85 TYR A CA 1
ATOM 656 C C . TYR A 1 85 ? -2.466 -9.568 14.235 1.00 84.00 85 TYR A C 1
ATOM 658 O O . TYR A 1 85 ? -2.439 -9.883 15.426 1.00 84.00 85 TYR A O 1
ATOM 666 N N . ALA A 1 86 ? -3.042 -8.450 13.790 1.00 84.44 86 ALA A N 1
ATOM 667 C CA . ALA A 1 86 ? -3.649 -7.473 14.680 1.00 84.44 86 ALA A CA 1
ATOM 668 C C . ALA A 1 86 ? -4.682 -8.138 15.605 1.00 84.44 86 ALA A C 1
ATOM 670 O O . ALA A 1 86 ? -4.622 -7.946 16.817 1.00 84.44 86 ALA A O 1
ATOM 671 N N . PHE A 1 87 ? -5.552 -9.014 15.082 1.00 84.25 87 PHE A N 1
ATOM 672 C CA . PHE A 1 87 ? -6.522 -9.769 15.892 1.00 84.25 87 PHE A CA 1
ATOM 673 C C . PHE A 1 87 ? -5.899 -10.756 16.892 1.00 84.25 87 PHE A C 1
ATOM 675 O O . PHE A 1 87 ? -6.522 -11.051 17.913 1.00 84.25 87 PHE A O 1
ATOM 682 N N . THR A 1 88 ? -4.697 -11.269 16.628 1.00 81.88 88 THR A N 1
ATOM 683 C CA . THR A 1 88 ? -3.995 -12.195 17.537 1.00 81.88 88 THR A CA 1
ATOM 684 C C . THR A 1 88 ? -3.187 -11.493 18.629 1.00 81.88 88 THR A C 1
ATOM 686 O O . THR A 1 88 ? -2.844 -12.113 19.647 1.00 81.88 88 THR A O 1
ATOM 689 N N . GLU A 1 89 ? -2.878 -10.210 18.438 1.00 76.69 89 GLU A N 1
ATOM 690 C CA . GLU A 1 89 ? -2.177 -9.407 19.428 1.00 76.69 89 GLU A CA 1
ATOM 691 C C . GLU A 1 89 ? -3.116 -8.951 20.544 1.00 76.69 89 GLU A C 1
ATOM 693 O O . GLU A 1 89 ? -4.234 -8.473 20.331 1.00 76.69 89 GLU A O 1
ATOM 698 N N . LYS A 1 90 ? -2.638 -9.085 21.785 1.00 69.12 90 LYS A N 1
ATOM 699 C CA . LYS A 1 90 ? -3.325 -8.503 22.934 1.00 69.12 90 LYS A CA 1
ATOM 700 C C . LYS A 1 90 ? -3.089 -7.001 22.901 1.00 69.12 90 LYS A C 1
ATOM 702 O O . LYS A 1 90 ? -1.954 -6.564 23.046 1.00 69.12 90 LYS A O 1
ATOM 707 N N . PHE A 1 91 ? -4.157 -6.226 22.792 1.00 74.38 91 PHE A N 1
ATOM 708 C CA . PHE A 1 91 ? -4.094 -4.787 23.003 1.00 74.38 91 PHE A CA 1
ATOM 709 C C . PHE A 1 91 ? -4.901 -4.392 24.236 1.00 74.38 91 PHE A C 1
ATOM 711 O O . PHE A 1 91 ? -5.868 -5.058 24.620 1.00 74.38 91 PHE A O 1
ATOM 718 N N . ASP A 1 92 ? -4.506 -3.284 24.854 1.00 75.19 92 ASP A N 1
ATOM 719 C CA . ASP A 1 92 ? -5.220 -2.739 25.998 1.00 75.19 92 ASP A CA 1
ATOM 720 C C . ASP A 1 92 ? -6.576 -2.174 25.561 1.00 75.19 92 ASP A C 1
ATOM 722 O O . ASP A 1 92 ? -6.675 -1.096 24.977 1.00 75.19 92 ASP A O 1
ATOM 726 N N . SER A 1 93 ? -7.645 -2.924 25.815 1.00 71.38 93 SER A N 1
ATOM 727 C CA . SER A 1 93 ? -9.001 -2.504 25.456 1.00 71.38 93 SER A CA 1
ATOM 728 C C . SER A 1 93 ? -9.542 -1.343 26.297 1.00 71.38 93 SER A C 1
ATOM 730 O O . SER A 1 93 ? -10.526 -0.724 25.887 1.00 71.38 93 SER A O 1
ATOM 732 N N . THR A 1 94 ? -8.907 -1.016 27.428 1.00 75.50 94 THR A N 1
ATOM 733 C CA . THR A 1 94 ? -9.368 0.056 28.324 1.00 75.50 94 THR A CA 1
ATOM 734 C C . THR A 1 94 ? -9.200 1.445 27.713 1.00 75.50 94 THR A C 1
ATOM 736 O O . THR A 1 94 ? -9.977 2.351 28.010 1.00 75.50 94 THR A O 1
ATOM 739 N N . GLN A 1 95 ? -8.293 1.599 26.741 1.00 75.75 95 GLN A N 1
ATOM 740 C CA . GLN A 1 95 ? -8.108 2.848 25.991 1.00 75.75 95 GLN A CA 1
ATOM 741 C C . GLN A 1 95 ? -9.386 3.318 25.265 1.00 75.75 95 GLN A C 1
ATOM 743 O O . GLN A 1 95 ? -9.548 4.502 24.972 1.00 75.75 95 GLN A O 1
ATOM 748 N N . PHE A 1 96 ? -10.318 2.401 24.984 1.00 77.19 96 PHE A N 1
ATOM 749 C CA . PHE A 1 96 ? -11.592 2.705 24.331 1.00 77.19 96 PHE A CA 1
ATOM 750 C C . PHE A 1 96 ? -12.749 2.851 25.316 1.00 77.19 96 PHE A C 1
ATOM 752 O O . PHE A 1 96 ? -13.883 3.089 24.894 1.00 77.19 96 PHE A O 1
ATOM 759 N N . ASP A 1 97 ? -12.503 2.751 26.624 1.00 74.94 97 ASP A N 1
ATOM 760 C CA . ASP A 1 97 ? -13.589 2.784 27.593 1.00 74.94 97 ASP A CA 1
ATOM 761 C C . ASP A 1 97 ? -14.239 4.170 27.721 1.00 74.94 97 ASP A C 1
ATOM 763 O O . ASP A 1 97 ? -15.395 4.272 28.126 1.00 74.94 97 ASP A O 1
ATOM 767 N N . GLN A 1 98 ? -13.567 5.236 27.298 1.00 80.19 98 GLN A N 1
ATOM 768 C CA . GLN A 1 98 ? -14.146 6.583 27.229 1.00 80.19 98 GLN A CA 1
ATOM 769 C C . GLN A 1 98 ? -14.573 6.975 25.803 1.00 80.19 98 GLN A C 1
ATOM 771 O O . GLN A 1 98 ? -14.858 8.143 25.526 1.00 80.19 98 GLN A O 1
ATOM 776 N N . MET A 1 99 ? -14.606 6.017 24.869 1.00 83.00 99 MET A N 1
ATOM 777 C CA . MET A 1 99 ? -14.987 6.282 23.485 1.00 83.00 99 MET A CA 1
ATOM 778 C C . MET A 1 99 ? -16.486 6.591 23.398 1.00 83.00 99 MET A C 1
ATOM 780 O O . MET A 1 99 ? -17.333 5.757 23.717 1.00 83.00 99 MET A O 1
ATOM 784 N N . THR A 1 100 ? -16.817 7.804 22.954 1.00 85.62 100 THR A N 1
ATOM 785 C CA . THR A 1 100 ? -18.202 8.218 22.698 1.00 85.62 100 THR A CA 1
ATOM 786 C C . THR A 1 100 ? -18.623 7.847 21.279 1.00 85.62 100 THR A C 1
ATOM 788 O O . THR A 1 100 ? -17.782 7.744 20.384 1.00 85.62 100 THR A O 1
ATOM 791 N N . LEU A 1 101 ? -19.934 7.715 21.041 1.00 84.94 101 LEU A N 1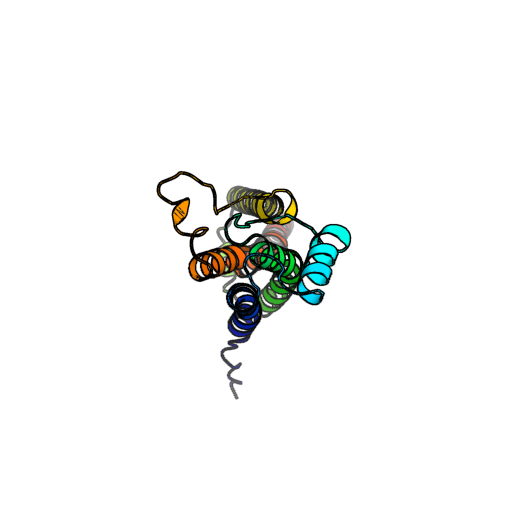
ATOM 792 C CA . LEU A 1 101 ? -20.476 7.421 19.708 1.00 84.94 101 LEU A CA 1
ATOM 793 C C . LEU A 1 101 ? -20.008 8.443 18.660 1.00 84.94 101 LEU A C 1
ATOM 795 O O . LEU A 1 101 ? -19.604 8.063 17.569 1.00 84.94 101 LEU A O 1
ATOM 799 N N . ARG A 1 102 ? -19.987 9.736 19.011 1.00 88.44 102 ARG A N 1
ATOM 800 C CA . ARG A 1 102 ? -19.514 10.798 18.111 1.00 88.44 102 ARG A CA 1
ATOM 801 C C . ARG A 1 102 ? -18.050 10.599 17.708 1.00 88.44 102 ARG A C 1
ATOM 803 O O . ARG A 1 102 ? -17.748 10.657 16.524 1.00 88.44 102 ARG A O 1
ATOM 810 N N . ARG A 1 103 ? -17.155 10.337 18.672 1.00 88.25 103 ARG A N 1
ATOM 811 C CA . ARG A 1 103 ? -15.727 10.087 18.394 1.00 88.25 103 ARG A CA 1
ATOM 812 C C . ARG A 1 103 ? -15.534 8.835 17.543 1.00 88.25 103 ARG A C 1
ATOM 814 O O . ARG A 1 103 ? -14.728 8.852 16.619 1.00 88.25 103 ARG A O 1
ATOM 821 N N . TYR A 1 104 ? -16.310 7.789 17.821 1.00 89.25 104 TYR A N 1
ATOM 822 C CA . TYR A 1 104 ? -16.321 6.575 17.015 1.00 89.25 104 TYR A CA 1
ATOM 823 C C . TYR A 1 104 ? -16.731 6.848 15.559 1.00 89.25 104 TYR A C 1
ATOM 825 O O . TYR A 1 104 ? -16.004 6.462 14.649 1.00 89.25 104 TYR A O 1
ATOM 833 N N . LEU A 1 105 ? -17.838 7.562 15.330 1.00 90.00 105 LEU A N 1
ATOM 834 C CA . LEU A 1 105 ? -18.300 7.903 13.980 1.00 90.00 105 LEU A CA 1
ATOM 835 C C . LEU A 1 105 ? -17.285 8.769 13.224 1.00 90.00 105 LEU A C 1
ATOM 837 O O . LEU A 1 105 ? -17.055 8.537 12.041 1.00 90.00 105 LEU A O 1
ATOM 841 N N . THR A 1 106 ? -16.633 9.722 13.898 1.00 90.44 106 THR A N 1
ATOM 842 C CA . THR A 1 106 ? -15.554 10.519 13.292 1.00 90.44 106 THR A CA 1
ATOM 843 C C . THR A 1 106 ? -14.368 9.646 12.881 1.00 90.44 106 THR A C 1
ATOM 845 O O . THR A 1 106 ? -13.867 9.797 11.770 1.00 90.44 106 THR A O 1
ATOM 848 N N . LEU A 1 107 ? -13.941 8.715 13.741 1.00 88.38 107 LEU A N 1
ATOM 849 C CA . LEU A 1 107 ? -12.848 7.786 13.444 1.00 88.38 107 LEU A CA 1
ATOM 850 C C . LEU A 1 107 ? -13.198 6.866 12.266 1.00 88.38 107 LEU A C 1
ATOM 852 O O . LEU A 1 107 ? -12.388 6.689 11.360 1.00 88.38 107 LEU A O 1
ATOM 856 N N . LEU A 1 108 ? -14.418 6.323 12.258 1.00 89.75 108 LEU A N 1
ATOM 857 C CA . LEU A 1 108 ? -14.915 5.470 11.183 1.00 89.75 108 LEU A CA 1
ATOM 858 C C . LEU A 1 108 ? -14.945 6.224 9.849 1.00 89.75 108 LEU A C 1
ATOM 860 O O . LEU A 1 108 ? -14.413 5.729 8.859 1.00 89.75 108 LEU A O 1
ATOM 864 N N . PHE A 1 109 ? -15.515 7.431 9.832 1.00 91.25 109 PHE A N 1
ATOM 865 C CA . PHE A 1 109 ? -15.576 8.266 8.635 1.00 91.25 109 PHE A CA 1
ATOM 866 C C . PHE A 1 109 ? -14.180 8.613 8.109 1.00 91.25 109 PHE A C 1
ATOM 868 O O . PHE A 1 109 ? -13.916 8.430 6.923 1.00 91.25 109 PHE A O 1
ATOM 875 N N . ALA A 1 110 ? -13.268 9.051 8.985 1.00 89.88 110 ALA A N 1
ATOM 876 C CA . ALA A 1 110 ? -11.891 9.360 8.605 1.00 89.88 110 ALA A CA 1
ATOM 877 C C . ALA A 1 110 ? -11.182 8.137 8.004 1.00 89.88 110 ALA A C 1
ATOM 879 O O . ALA A 1 110 ? -10.508 8.250 6.984 1.00 89.88 110 ALA A O 1
ATOM 880 N N . GLY A 1 111 ? -11.380 6.959 8.595 1.00 87.94 111 GLY A N 1
ATOM 881 C CA . GLY A 1 111 ? -10.815 5.714 8.095 1.00 87.94 111 GLY A CA 1
ATOM 882 C C . GLY A 1 111 ? -11.352 5.284 6.733 1.00 87.94 111 GLY A C 1
ATOM 883 O O . GLY A 1 111 ? -10.574 4.870 5.872 1.00 87.94 111 GLY A O 1
ATOM 884 N N . VAL A 1 112 ? -12.663 5.411 6.508 1.00 89.25 112 VAL A N 1
ATOM 885 C CA . VAL A 1 112 ? -13.280 5.132 5.201 1.00 89.25 112 VAL A CA 1
ATOM 886 C C . VAL A 1 112 ? -12.786 6.127 4.155 1.00 89.25 112 VAL A C 1
ATOM 888 O O . VAL A 1 112 ? -12.360 5.704 3.085 1.00 89.25 112 VAL A O 1
ATOM 891 N N . ALA A 1 113 ? -12.770 7.425 4.469 1.00 91.00 113 ALA A N 1
ATOM 892 C CA . ALA A 1 113 ? -12.280 8.460 3.561 1.00 91.00 113 ALA A CA 1
ATOM 893 C C . ALA A 1 113 ? -10.815 8.224 3.169 1.00 91.00 113 ALA A C 1
ATOM 895 O O . ALA A 1 113 ? -10.456 8.323 1.999 1.00 91.00 113 ALA A O 1
ATOM 896 N N . LEU A 1 114 ? -9.977 7.846 4.135 1.00 88.88 114 LEU A N 1
ATOM 897 C CA . LEU A 1 114 ? -8.566 7.577 3.898 1.00 88.88 114 LEU A CA 1
ATOM 898 C C . LEU A 1 114 ? -8.346 6.283 3.095 1.00 88.88 114 LEU A C 1
ATOM 900 O O . LEU A 1 114 ? -7.482 6.240 2.224 1.00 88.88 114 LEU A O 1
ATOM 904 N N . SER A 1 115 ? -9.169 5.255 3.320 1.00 87.44 115 SER A N 1
ATOM 905 C CA . SER A 1 115 ? -9.155 4.027 2.511 1.00 87.44 115 SER A CA 1
ATOM 906 C C . SER A 1 115 ? -9.604 4.295 1.072 1.00 87.44 115 SER A C 1
ATOM 908 O O . SER A 1 115 ? -8.977 3.812 0.134 1.00 87.44 115 SER A O 1
ATOM 910 N N . ALA A 1 116 ? -10.648 5.108 0.887 1.00 89.75 116 ALA A N 1
ATOM 911 C CA . ALA A 1 116 ? -11.118 5.530 -0.429 1.00 89.75 116 ALA A CA 1
ATOM 912 C C . ALA A 1 116 ? -10.053 6.347 -1.171 1.00 89.75 116 ALA A C 1
ATOM 914 O O . ALA A 1 116 ? -9.808 6.095 -2.347 1.00 89.75 116 ALA A O 1
ATOM 915 N N . LEU A 1 117 ? -9.367 7.262 -0.476 1.00 89.69 117 LEU A N 1
ATOM 916 C CA . LEU A 1 117 ? -8.241 8.009 -1.034 1.00 89.69 117 LEU A CA 1
ATOM 917 C C . LEU A 1 117 ? -7.108 7.074 -1.470 1.00 89.69 117 LEU A C 1
ATOM 919 O O . LEU A 1 117 ? -6.546 7.259 -2.543 1.00 89.69 117 LEU A O 1
ATOM 923 N N . PHE A 1 118 ? -6.788 6.052 -0.675 1.00 87.75 118 PHE A N 1
ATOM 924 C CA . PHE A 1 118 ? -5.757 5.084 -1.041 1.00 87.75 118 PHE A CA 1
ATOM 925 C C . PHE A 1 118 ? -6.144 4.275 -2.283 1.00 87.75 118 PHE A C 1
ATOM 927 O O . PHE A 1 118 ? -5.341 4.157 -3.205 1.00 87.75 118 PHE A O 1
ATOM 934 N N . ILE A 1 119 ? -7.379 3.765 -2.340 1.00 90.19 119 ILE A N 1
ATOM 935 C CA . ILE A 1 119 ? -7.896 3.051 -3.517 1.00 90.19 119 ILE A CA 1
ATOM 936 C C . ILE A 1 119 ? -7.835 3.957 -4.748 1.00 90.19 119 ILE A C 1
ATOM 938 O O . ILE A 1 119 ? -7.357 3.541 -5.801 1.00 90.19 119 ILE A O 1
ATOM 942 N N . TRP A 1 120 ? -8.264 5.209 -4.599 1.00 90.38 120 TRP A N 1
ATOM 943 C CA . TRP A 1 120 ? -8.210 6.203 -5.659 1.00 90.38 120 TRP A CA 1
ATOM 944 C C . TRP A 1 120 ? -6.783 6.396 -6.184 1.00 90.38 120 TRP A C 1
ATOM 946 O O . TRP A 1 120 ? -6.532 6.191 -7.370 1.00 90.38 120 TRP A O 1
ATOM 956 N N . CYS A 1 121 ? -5.837 6.698 -5.292 1.00 87.88 121 CYS A N 1
ATOM 957 C CA . CYS A 1 121 ? -4.446 6.946 -5.659 1.00 87.88 121 CYS A CA 1
ATOM 958 C C . CYS A 1 121 ? -3.772 5.728 -6.300 1.00 87.88 121 CYS A C 1
ATOM 960 O O . CYS A 1 121 ? -3.041 5.907 -7.265 1.00 87.88 121 CYS A O 1
ATOM 962 N N . PHE A 1 122 ? -3.999 4.514 -5.785 1.00 88.94 122 PHE A N 1
ATOM 963 C CA . PHE A 1 122 ? -3.262 3.316 -6.205 1.00 88.94 122 PHE A CA 1
ATOM 964 C C . PHE A 1 122 ? -3.897 2.531 -7.349 1.00 88.94 122 PHE A C 1
ATOM 966 O O . PHE A 1 122 ? -3.170 1.846 -8.058 1.00 88.94 122 PHE A O 1
ATOM 973 N N . TYR A 1 123 ? -5.216 2.612 -7.533 1.00 91.25 123 TYR A N 1
ATOM 974 C CA . TYR A 1 123 ? -5.933 1.753 -8.483 1.00 91.25 123 TYR A CA 1
ATOM 975 C C . TYR A 1 123 ? -6.737 2.529 -9.524 1.00 91.25 123 TYR A C 1
ATOM 977 O O . TYR A 1 123 ? -6.994 1.990 -10.594 1.00 91.25 123 TYR A O 1
ATOM 985 N N . LEU A 1 124 ? -7.163 3.763 -9.229 1.00 92.25 124 LEU A N 1
ATOM 986 C CA . LEU A 1 124 ? -8.075 4.517 -10.104 1.00 92.25 124 LEU A CA 1
ATOM 987 C C . LEU A 1 124 ? -7.410 5.700 -10.810 1.00 92.25 124 LEU A C 1
ATOM 989 O O . LEU A 1 124 ? -8.007 6.291 -11.706 1.00 92.25 124 LEU A O 1
ATOM 993 N N . THR A 1 125 ? -6.183 6.048 -10.427 1.00 91.19 125 THR A N 1
ATOM 994 C CA . THR A 1 125 ? -5.421 7.135 -11.048 1.00 91.19 125 THR A CA 1
ATOM 995 C C . THR A 1 125 ? -4.013 6.704 -11.402 1.00 91.19 125 THR A C 1
ATOM 997 O O . THR A 1 125 ? -3.456 5.819 -10.759 1.00 91.19 125 THR A O 1
ATOM 1000 N N . SER A 1 126 ? -3.428 7.385 -12.385 1.00 90.81 126 SER A N 1
ATOM 1001 C CA . SER A 1 126 ? -2.008 7.316 -12.720 1.00 90.81 126 SER A CA 1
ATOM 1002 C C . SER A 1 126 ? -1.349 8.661 -12.402 1.00 90.81 126 SER A C 1
ATOM 1004 O O . SER A 1 126 ? -1.574 9.650 -13.104 1.00 90.81 126 SER A O 1
ATOM 1006 N N . THR A 1 127 ? -0.536 8.712 -11.351 1.00 89.56 127 THR A N 1
ATOM 1007 C CA . THR A 1 127 ? 0.196 9.917 -10.945 1.00 89.56 127 THR A CA 1
ATOM 1008 C C . THR A 1 127 ? 1.654 9.801 -11.371 1.00 89.56 127 THR A C 1
ATOM 1010 O O . THR A 1 127 ? 2.393 8.982 -10.826 1.00 89.56 127 THR A O 1
ATOM 1013 N N . ASP A 1 128 ? 2.066 10.628 -12.333 1.00 89.50 128 ASP A N 1
ATOM 1014 C CA . ASP A 1 128 ? 3.461 10.692 -12.772 1.00 89.50 128 ASP A CA 1
ATOM 1015 C C . ASP A 1 128 ? 4.294 11.552 -11.813 1.00 89.50 128 ASP A C 1
ATOM 1017 O O . ASP A 1 128 ? 4.124 12.768 -11.726 1.00 89.50 128 ASP A O 1
ATOM 1021 N N . LEU A 1 129 ? 5.219 10.911 -11.105 1.00 88.00 129 LEU A N 1
ATOM 1022 C CA . LEU A 1 129 ? 6.167 11.562 -10.209 1.00 88.00 129 LEU A CA 1
ATOM 1023 C C . LEU A 1 129 ? 7.368 12.165 -10.951 1.00 88.00 129 LEU A C 1
ATOM 1025 O O . LEU A 1 129 ? 8.070 12.991 -10.373 1.00 88.00 129 LEU A O 1
ATOM 1029 N N . GLY A 1 130 ? 7.623 11.776 -12.203 1.00 83.06 130 GLY A N 1
ATOM 1030 C CA . GLY A 1 130 ? 8.763 12.234 -13.003 1.00 83.06 130 GLY A CA 1
ATOM 1031 C C . GLY A 1 130 ? 8.595 13.636 -13.599 1.00 83.06 130 GLY A C 1
ATOM 1032 O O . GLY A 1 130 ? 9.587 14.283 -13.928 1.00 83.06 130 GLY A O 1
ATOM 1033 N N . THR A 1 131 ? 7.360 14.139 -13.711 1.00 76.31 131 THR A N 1
ATOM 1034 C CA . THR A 1 131 ? 7.048 15.432 -14.356 1.00 76.31 131 THR A CA 1
ATOM 1035 C C . THR A 1 131 ? 6.642 16.548 -13.394 1.00 76.31 131 THR A C 1
ATOM 1037 O O . THR A 1 131 ? 6.560 17.710 -13.807 1.00 76.31 131 THR A O 1
ATOM 1040 N N . THR A 1 132 ? 6.391 16.248 -12.115 1.00 64.12 132 THR A N 1
ATOM 1041 C CA . THR A 1 132 ? 5.825 17.217 -11.164 1.00 64.12 132 THR A CA 1
ATOM 1042 C C . THR A 1 132 ? 6.779 18.389 -10.882 1.00 64.12 132 THR A C 1
ATOM 1044 O O . THR A 1 132 ? 7.678 18.319 -10.043 1.00 64.12 132 THR A O 1
ATOM 1047 N N . LYS A 1 133 ? 6.555 19.532 -11.544 1.00 56.84 133 LYS A N 1
ATOM 1048 C CA . LYS A 1 133 ? 7.257 20.800 -11.278 1.00 56.84 133 LYS A CA 1
ATOM 1049 C C . LYS A 1 133 ? 6.797 21.387 -9.934 1.00 56.84 133 LYS A C 1
ATOM 1051 O O . LYS A 1 133 ? 5.848 22.161 -9.878 1.00 56.84 133 LYS A O 1
ATOM 1056 N N . GLY A 1 134 ? 7.457 21.024 -8.834 1.00 56.66 134 GLY A N 1
ATOM 1057 C CA . GLY A 1 134 ? 7.182 21.569 -7.498 1.00 56.66 134 GLY A CA 1
ATOM 1058 C C . GLY A 1 134 ? 8.282 21.254 -6.480 1.00 56.66 134 GLY A C 1
ATOM 1059 O O . GLY A 1 134 ? 9.106 20.373 -6.706 1.00 56.66 134 GLY A O 1
ATOM 1060 N N . LYS A 1 135 ? 8.282 21.948 -5.329 1.00 50.59 135 LYS A N 1
ATOM 1061 C CA . LYS A 1 135 ? 9.333 21.885 -4.281 1.00 50.59 135 LYS A CA 1
ATOM 1062 C C . LYS A 1 135 ? 9.616 20.466 -3.742 1.00 50.59 135 LYS A C 1
ATOM 1064 O O . LYS A 1 135 ? 10.710 20.214 -3.253 1.00 50.59 135 LYS A O 1
ATOM 1069 N N . TYR A 1 136 ? 8.651 19.552 -3.877 1.00 49.62 136 TYR A N 1
ATOM 1070 C CA . TYR A 1 136 ? 8.756 18.127 -3.521 1.00 49.62 136 TYR A CA 1
ATOM 1071 C C . TYR A 1 136 ? 8.601 17.178 -4.723 1.00 49.62 136 TYR A C 1
ATOM 1073 O O . TYR A 1 136 ? 8.845 15.981 -4.597 1.00 49.62 136 TYR A O 1
ATOM 1081 N N . GLY A 1 137 ? 8.212 17.711 -5.884 1.00 52.22 137 GLY A N 1
ATOM 1082 C CA . GLY A 1 137 ? 7.842 16.950 -7.077 1.00 52.22 137 GLY A CA 1
ATOM 1083 C C . GLY A 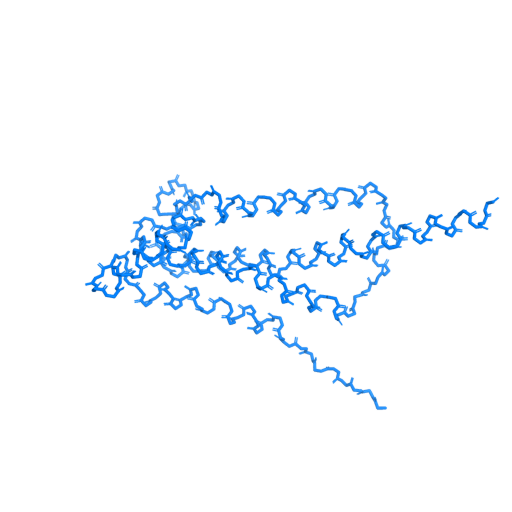1 137 ? 9.014 16.296 -7.808 1.00 52.22 137 GLY A C 1
ATOM 1084 O O . GLY A 1 137 ? 8.808 15.362 -8.566 1.00 52.22 137 GLY A O 1
ATOM 1085 N N . ASN A 1 138 ? 10.242 16.722 -7.504 1.00 63.81 138 ASN A N 1
ATOM 1086 C CA . ASN A 1 138 ? 11.464 16.170 -8.088 1.00 63.81 138 ASN A CA 1
ATOM 1087 C C . ASN A 1 138 ? 12.168 15.129 -7.203 1.00 63.81 138 ASN A C 1
ATOM 1089 O O . ASN A 1 138 ? 13.055 14.434 -7.673 1.00 63.81 138 ASN A O 1
ATOM 1093 N N . LEU A 1 139 ? 11.847 14.995 -5.915 1.00 72.56 139 LEU A N 1
ATOM 1094 C CA . LEU A 1 139 ? 12.667 14.125 -5.057 1.00 72.56 139 LEU A CA 1
ATOM 1095 C C . LEU A 1 139 ? 12.384 12.641 -5.306 1.00 72.56 139 LEU A C 1
ATOM 1097 O O . LEU A 1 139 ? 13.312 11.846 -5.416 1.00 72.56 139 LEU A O 1
ATOM 1101 N N . PHE A 1 140 ? 11.109 12.278 -5.430 1.00 79.00 140 PHE A N 1
ATOM 1102 C CA . PHE A 1 140 ? 10.692 10.877 -5.462 1.00 79.00 140 PHE A CA 1
ATOM 1103 C C . PHE A 1 140 ? 10.576 10.289 -6.871 1.00 79.00 140 PHE A C 1
ATOM 1105 O O . PHE A 1 140 ? 10.582 9.076 -6.999 1.00 79.00 140 PHE A O 1
ATOM 1112 N N . GLY A 1 141 ? 10.494 11.110 -7.922 1.00 74.00 141 GLY A N 1
ATOM 1113 C CA . GLY A 1 141 ? 10.401 10.637 -9.310 1.00 74.00 141 GLY A CA 1
ATOM 1114 C C . GLY A 1 141 ? 11.709 10.673 -10.103 1.00 74.00 141 GLY A C 1
ATOM 1115 O O . GLY A 1 141 ? 11.802 9.980 -11.111 1.00 74.00 141 GLY A O 1
ATOM 1116 N N . LEU A 1 142 ? 12.720 11.440 -9.661 1.00 81.94 142 LEU A N 1
ATOM 1117 C CA . LEU A 1 142 ? 13.994 11.610 -10.386 1.00 81.94 142 LEU A CA 1
ATOM 1118 C C . LEU A 1 142 ? 14.965 10.440 -10.220 1.00 81.94 142 LEU A C 1
ATOM 1120 O O . LEU A 1 142 ? 15.821 10.221 -11.073 1.00 81.94 142 LEU A O 1
ATOM 1124 N N . ASN A 1 143 ? 14.881 9.725 -9.100 1.00 87.00 143 ASN A N 1
ATOM 1125 C CA . ASN A 1 143 ? 15.809 8.654 -8.779 1.00 87.00 143 ASN A CA 1
ATOM 1126 C C . ASN A 1 143 ? 15.048 7.399 -8.359 1.00 87.00 143 ASN A C 1
ATOM 1128 O O . ASN A 1 143 ? 14.187 7.437 -7.482 1.00 87.00 143 ASN A O 1
ATOM 1132 N N . VAL A 1 144 ? 15.447 6.282 -8.955 1.00 90.25 144 VAL A N 1
ATOM 1133 C CA . VAL A 1 144 ? 14.937 4.928 -8.728 1.00 90.25 144 VAL A CA 1
ATOM 1134 C C . VAL A 1 144 ? 14.896 4.550 -7.237 1.00 90.25 144 VAL A C 1
ATOM 1136 O O . VAL A 1 144 ? 13.925 3.954 -6.764 1.00 90.25 144 VAL A O 1
ATOM 1139 N N . PHE A 1 145 ? 15.911 4.939 -6.461 1.00 90.94 145 PHE A N 1
ATOM 1140 C CA . PHE A 1 145 ? 15.973 4.680 -5.023 1.00 90.94 145 PHE A CA 1
ATOM 1141 C C . PHE A 1 145 ? 14.917 5.475 -4.247 1.00 90.94 145 PHE A C 1
ATOM 1143 O O . PHE A 1 145 ? 14.188 4.905 -3.434 1.00 90.94 145 PHE A O 1
ATOM 1150 N N . PHE A 1 146 ? 14.790 6.780 -4.509 1.00 90.44 146 PHE A N 1
ATOM 1151 C CA . PHE A 1 146 ? 13.785 7.613 -3.841 1.00 90.44 146 PHE A CA 1
ATOM 1152 C C . PHE A 1 146 ? 12.361 7.241 -4.254 1.00 90.44 146 PHE A C 1
ATOM 1154 O O . PHE A 1 146 ? 11.463 7.269 -3.414 1.00 90.44 146 PHE A O 1
ATOM 1161 N N . PHE A 1 147 ? 12.166 6.819 -5.502 1.00 92.38 147 PHE A N 1
ATOM 1162 C CA . PHE A 1 147 ? 10.902 6.262 -5.974 1.00 92.38 147 PHE A CA 1
ATOM 1163 C C . PHE A 1 147 ? 10.522 4.990 -5.218 1.00 92.38 147 PHE A C 1
ATOM 1165 O O . PHE A 1 147 ? 9.391 4.851 -4.749 1.00 92.38 147 PHE A O 1
ATOM 1172 N N . SER A 1 148 ? 11.483 4.083 -5.043 1.00 94.56 148 SER A N 1
ATOM 1173 C CA . SER A 1 148 ? 11.282 2.855 -4.273 1.00 94.56 148 SER A CA 1
ATOM 1174 C C . SER A 1 148 ? 10.932 3.174 -2.818 1.00 94.56 148 SER A C 1
ATOM 1176 O O . SER A 1 148 ? 9.943 2.666 -2.292 1.00 94.56 148 SER A O 1
ATOM 1178 N N . ALA A 1 149 ? 11.677 4.086 -2.183 1.00 92.62 149 ALA A N 1
ATOM 1179 C CA . ALA A 1 149 ? 11.418 4.522 -0.812 1.00 92.62 149 ALA A CA 1
ATOM 1180 C C . ALA A 1 149 ? 10.031 5.167 -0.651 1.00 92.62 149 ALA A C 1
ATOM 1182 O O . ALA A 1 149 ? 9.328 4.876 0.316 1.00 92.62 149 ALA A O 1
ATOM 1183 N N . HIS A 1 150 ? 9.608 5.996 -1.609 1.00 91.75 150 HIS A N 1
ATOM 1184 C CA . HIS A 1 150 ? 8.273 6.589 -1.632 1.00 91.75 150 HIS A CA 1
ATOM 1185 C C . HIS A 1 150 ? 7.178 5.518 -1.679 1.00 91.75 150 HIS A C 1
ATOM 1187 O O . HIS A 1 150 ? 6.259 5.532 -0.861 1.00 91.75 150 HIS A O 1
ATOM 1193 N N . ASN A 1 151 ? 7.298 4.555 -2.592 1.00 92.00 151 ASN A N 1
ATOM 1194 C CA . ASN A 1 151 ? 6.320 3.482 -2.750 1.00 92.00 151 ASN A CA 1
ATOM 1195 C C . ASN A 1 151 ? 6.252 2.554 -1.528 1.00 92.00 151 ASN A C 1
ATOM 1197 O O . ASN A 1 151 ? 5.165 2.147 -1.115 1.00 92.00 151 ASN A O 1
ATOM 1201 N N . VAL A 1 152 ? 7.391 2.273 -0.892 1.00 93.25 152 VAL A N 1
ATOM 1202 C CA . VAL A 1 152 ? 7.446 1.542 0.384 1.00 93.25 152 VAL A CA 1
ATOM 1203 C C . VAL A 1 152 ? 6.759 2.332 1.496 1.00 93.25 152 VAL A C 1
ATOM 1205 O O . VAL A 1 152 ? 5.945 1.771 2.228 1.00 93.25 152 VAL A O 1
ATOM 1208 N N . ALA A 1 153 ? 7.031 3.635 1.603 1.00 90.56 153 ALA A N 1
ATOM 1209 C CA . ALA A 1 153 ? 6.398 4.495 2.597 1.00 90.56 153 ALA A CA 1
ATOM 1210 C C . ALA A 1 153 ? 4.877 4.553 2.408 1.00 90.56 153 ALA A C 1
ATOM 1212 O O . ALA A 1 153 ? 4.134 4.431 3.378 1.00 90.56 153 ALA A O 1
ATOM 1213 N N . MET A 1 154 ? 4.395 4.658 1.170 1.00 88.62 154 MET A N 1
ATOM 1214 C CA . MET A 1 154 ? 2.959 4.618 0.892 1.00 88.62 154 MET A CA 1
ATOM 1215 C C . MET A 1 154 ? 2.347 3.243 1.186 1.00 88.62 154 MET A C 1
ATOM 1217 O O . MET A 1 154 ? 1.221 3.161 1.671 1.00 88.62 154 MET A O 1
ATOM 1221 N N . SER A 1 155 ? 3.105 2.163 0.998 1.00 88.50 155 SER A N 1
ATOM 1222 C CA . SER A 1 155 ? 2.684 0.802 1.352 1.00 88.50 155 SER A CA 1
ATOM 1223 C C . SER A 1 155 ? 2.609 0.551 2.867 1.00 88.50 155 SER A C 1
ATOM 1225 O O . SER A 1 155 ? 2.027 -0.446 3.294 1.00 88.50 155 SER A O 1
ATOM 1227 N N . LEU A 1 156 ? 3.106 1.467 3.711 1.00 86.44 156 LEU A N 1
ATOM 1228 C CA . LEU A 1 156 ? 2.824 1.432 5.153 1.00 86.44 156 LEU A CA 1
ATOM 1229 C C . LEU A 1 156 ? 1.340 1.651 5.449 1.00 86.44 156 LEU A C 1
ATOM 1231 O O . LEU A 1 156 ? 0.850 1.200 6.482 1.00 86.44 156 LEU A O 1
ATOM 1235 N N . PHE A 1 157 ? 0.611 2.319 4.554 1.00 83.62 157 PHE A N 1
ATOM 1236 C CA . PHE A 1 157 ? -0.816 2.547 4.719 1.00 83.62 157 PHE A CA 1
ATOM 1237 C C . PHE A 1 157 ? -1.620 1.236 4.824 1.00 83.62 157 PHE A C 1
ATOM 1239 O O . PHE A 1 157 ? -2.233 1.009 5.873 1.00 83.62 157 PHE A O 1
ATOM 1246 N N . PRO A 1 158 ? -1.598 0.331 3.821 1.00 78.00 158 PRO A N 1
ATOM 1247 C CA . PRO A 1 158 ? -2.264 -0.964 3.929 1.00 78.00 158 PRO A CA 1
ATOM 1248 C C . PRO A 1 158 ? -1.674 -1.835 5.047 1.00 78.00 158 PRO A C 1
ATOM 1250 O O . PRO A 1 158 ? -2.395 -2.646 5.620 1.00 78.00 158 PRO A O 1
ATOM 1253 N N . PHE A 1 159 ? -0.400 -1.646 5.408 1.00 80.44 159 PHE A N 1
ATOM 1254 C CA . PHE A 1 159 ? 0.253 -2.411 6.472 1.00 80.44 159 PHE A CA 1
ATOM 1255 C C . PHE A 1 159 ? -0.169 -2.002 7.896 1.00 80.44 159 PHE A C 1
ATOM 1257 O O . PHE A 1 159 ? -0.291 -2.870 8.755 1.00 80.44 159 PHE A O 1
ATOM 1264 N N . LEU A 1 160 ? -0.391 -0.710 8.167 1.00 82.12 160 LEU A N 1
ATOM 1265 C CA . LEU A 1 160 ? -0.675 -0.190 9.515 1.00 82.12 160 LEU A CA 1
ATOM 1266 C C . LEU A 1 160 ? -2.125 0.262 9.690 1.00 82.12 160 LEU A C 1
ATOM 1268 O O . LEU A 1 160 ? -2.756 -0.023 10.710 1.00 82.12 160 LEU A O 1
ATOM 1272 N N . VAL A 1 161 ? -2.660 0.987 8.708 1.00 82.56 161 VAL A N 1
ATOM 1273 C CA . VAL A 1 161 ? -3.948 1.672 8.857 1.00 82.56 161 VAL A CA 1
ATOM 1274 C C . VAL A 1 161 ? -5.108 0.714 8.640 1.00 82.56 161 VAL A C 1
ATOM 1276 O O . VAL A 1 161 ? -6.052 0.724 9.429 1.00 82.56 161 VAL A O 1
ATOM 1279 N N . VAL A 1 162 ? -5.040 -0.152 7.627 1.00 84.19 162 VAL A N 1
ATOM 1280 C CA . VAL A 1 162 ? -6.120 -1.114 7.348 1.00 84.19 162 VAL A CA 1
ATOM 1281 C C . VAL A 1 162 ? -6.349 -2.077 8.527 1.00 84.19 162 VAL A C 1
ATOM 1283 O O . VAL A 1 162 ? -7.492 -2.166 8.982 1.00 84.19 162 VAL A O 1
ATOM 1286 N N . PRO A 1 163 ? -5.319 -2.712 9.123 1.00 83.81 163 PRO A N 1
ATOM 1287 C CA . PRO A 1 163 ? -5.496 -3.558 10.306 1.00 83.81 163 PRO A CA 1
ATOM 1288 C C . PRO A 1 163 ? -6.109 -2.815 11.492 1.00 83.81 163 PRO A C 1
ATOM 1290 O O . PRO A 1 163 ? -7.023 -3.327 12.140 1.00 83.81 163 PRO A O 1
ATOM 1293 N N . PHE A 1 164 ? -5.653 -1.582 11.751 1.00 81.25 164 PHE A N 1
ATOM 1294 C CA . PHE A 1 164 ? -6.218 -0.729 12.795 1.00 81.25 164 PHE A CA 1
ATOM 1295 C C . PHE A 1 164 ? -7.706 -0.469 12.541 1.00 81.25 164 PHE A C 1
ATOM 1297 O O . PHE A 1 164 ? -8.526 -0.603 13.453 1.00 81.25 164 PHE A O 1
ATOM 1304 N N . MET A 1 165 ? -8.063 -0.116 11.305 1.00 84.81 165 MET A N 1
ATOM 1305 C CA . MET A 1 165 ? -9.437 0.173 10.913 1.00 84.81 165 MET A CA 1
ATOM 1306 C C . MET A 1 165 ? -10.339 -1.042 11.089 1.00 84.81 165 MET A C 1
ATOM 1308 O O . MET A 1 165 ? -11.380 -0.940 11.741 1.00 84.81 165 MET A O 1
ATOM 1312 N N . VAL A 1 166 ? -9.924 -2.200 10.580 1.00 85.25 166 VAL A N 1
ATOM 1313 C CA . VAL A 1 166 ? -10.721 -3.426 10.659 1.00 85.25 166 VAL A CA 1
ATOM 1314 C C . VAL A 1 166 ? -10.853 -3.892 12.108 1.00 85.25 166 VAL A C 1
ATOM 1316 O O . VAL A 1 166 ? -11.965 -4.047 12.612 1.00 85.25 166 VAL A O 1
ATOM 1319 N N . GLN A 1 167 ? -9.740 -4.060 12.821 1.00 85.12 167 GLN A N 1
ATOM 1320 C CA . GLN A 1 167 ? -9.775 -4.597 14.177 1.00 85.12 167 GLN A CA 1
ATOM 1321 C C . GLN A 1 167 ? -10.497 -3.650 15.144 1.00 85.12 167 GLN A C 1
ATOM 1323 O O . GLN A 1 167 ? -11.374 -4.070 15.903 1.00 85.12 167 GLN A O 1
ATOM 1328 N N . ARG A 1 168 ? -10.145 -2.362 15.153 1.00 83.81 168 ARG A N 1
ATOM 1329 C CA . ARG A 1 168 ? -10.623 -1.437 16.191 1.00 83.81 168 ARG A CA 1
ATOM 1330 C C . ARG A 1 168 ? -11.971 -0.831 15.830 1.00 83.81 168 ARG A C 1
ATOM 1332 O O . ARG A 1 168 ? -12.870 -0.831 16.669 1.00 83.81 168 ARG A O 1
ATOM 1339 N N . CYS A 1 169 ? -12.128 -0.344 14.599 1.00 83.94 169 CYS A N 1
ATOM 1340 C CA . CYS A 1 169 ? -13.321 0.409 14.208 1.00 83.94 169 CYS A CA 1
ATOM 1341 C C . CYS A 1 169 ? -14.476 -0.489 13.757 1.00 83.94 169 CYS A C 1
ATOM 1343 O O . CYS A 1 169 ? -15.629 -0.134 13.993 1.00 83.94 169 CYS A O 1
ATOM 1345 N N . LEU A 1 170 ? -14.196 -1.635 13.130 1.00 85.50 170 LEU A N 1
ATOM 1346 C CA . LEU A 1 170 ? -15.256 -2.526 12.640 1.00 85.50 170 LEU A CA 1
ATOM 1347 C C . LEU A 1 170 ? -15.611 -3.642 13.626 1.00 85.50 170 LEU A C 1
ATOM 1349 O O . LEU A 1 170 ? -16.745 -4.109 13.607 1.00 85.50 170 LEU A O 1
ATOM 1353 N N . TYR A 1 171 ? -14.692 -4.035 14.513 1.00 85.62 171 TYR A N 1
ATOM 1354 C CA . TYR A 1 171 ? -14.942 -5.122 15.462 1.00 85.62 171 TYR A CA 1
ATOM 1355 C C . TYR A 1 171 ? -15.009 -4.662 16.927 1.00 85.62 171 TYR A C 1
ATOM 1357 O O . TYR A 1 171 ? -16.067 -4.730 17.553 1.00 85.62 171 TYR A O 1
ATOM 1365 N N . TYR A 1 172 ? -13.914 -4.162 17.507 1.00 83.50 172 TYR A N 1
ATOM 1366 C CA . TYR A 1 172 ? -13.851 -3.961 18.963 1.00 83.50 172 TYR A CA 1
ATOM 1367 C C . TYR A 1 172 ? -14.734 -2.831 19.504 1.00 83.50 172 TYR A C 1
ATOM 1369 O O . TYR A 1 172 ? -15.455 -3.040 20.486 1.00 83.50 172 TYR A O 1
ATOM 1377 N N . ILE A 1 173 ? -14.671 -1.634 18.911 1.00 85.69 173 ILE A N 1
ATOM 1378 C CA . ILE A 1 173 ? -15.447 -0.481 19.391 1.00 85.69 173 ILE A CA 1
ATOM 1379 C C . ILE A 1 173 ? -16.962 -0.737 19.254 1.00 85.69 173 ILE A C 1
ATOM 1381 O O . ILE A 1 173 ? -17.664 -0.546 20.252 1.00 85.69 173 ILE A O 1
ATOM 1385 N N . PRO A 1 174 ? -17.482 -1.242 18.113 1.00 85.38 174 PRO A N 1
ATOM 1386 C CA . PRO A 1 174 ? -18.896 -1.603 17.981 1.00 85.38 174 PRO A CA 1
ATOM 1387 C C . PRO A 1 174 ? -19.365 -2.596 19.043 1.00 85.38 174 PRO A C 1
ATOM 1389 O O . PRO A 1 174 ? -20.340 -2.327 19.745 1.00 85.38 174 PRO A O 1
ATOM 1392 N N . CYS A 1 175 ? -18.632 -3.697 19.238 1.00 85.00 175 CYS A N 1
ATOM 1393 C CA . CYS A 1 175 ? -18.965 -4.711 20.241 1.00 85.00 175 CYS A CA 1
ATOM 1394 C C . CYS A 1 175 ? -19.040 -4.125 21.661 1.00 85.00 175 CYS A C 1
ATOM 1396 O O . CYS A 1 175 ? -19.920 -4.486 22.444 1.00 85.00 175 CYS A O 1
ATOM 1398 N N . ARG A 1 176 ? -18.150 -3.186 22.007 1.00 83.06 176 ARG A N 1
ATOM 1399 C CA . ARG A 1 176 ? -18.159 -2.501 23.311 1.00 83.06 176 ARG A CA 1
ATOM 1400 C C . ARG A 1 176 ? -19.340 -1.546 23.467 1.00 83.06 176 ARG A C 1
ATOM 1402 O O . ARG A 1 176 ? -19.968 -1.550 24.527 1.00 83.06 176 ARG A O 1
ATOM 1409 N N . ILE A 1 177 ? -19.646 -0.746 22.445 1.00 83.38 177 ILE A N 1
ATOM 1410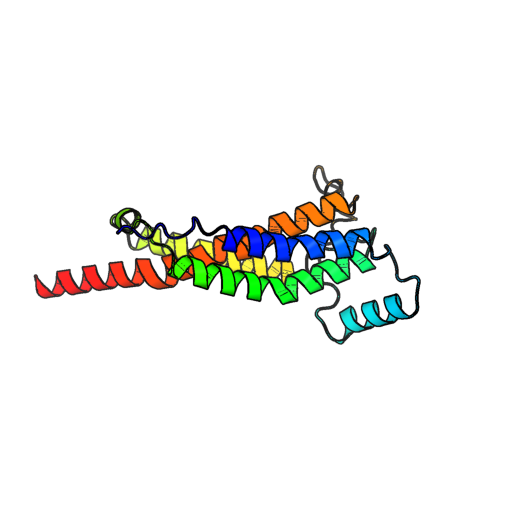 C CA . ILE A 1 177 ? -20.796 0.172 22.459 1.00 83.38 177 ILE A CA 1
ATOM 1411 C C . ILE A 1 177 ? -22.096 -0.627 22.610 1.00 83.38 177 ILE A C 1
ATOM 1413 O O . ILE A 1 177 ? -22.904 -0.308 23.482 1.00 83.38 177 ILE A O 1
ATOM 1417 N N . LEU A 1 178 ? -22.252 -1.710 21.842 1.00 85.12 178 LEU A N 1
ATOM 1418 C CA . LEU A 1 178 ? -23.413 -2.599 21.911 1.00 85.12 178 LEU A CA 1
ATOM 1419 C C . LEU A 1 178 ? -23.561 -3.247 23.292 1.00 85.12 178 LEU A C 1
ATOM 1421 O O . LEU A 1 178 ? -24.643 -3.200 23.872 1.00 85.12 178 LEU A O 1
ATOM 1425 N N . LYS A 1 179 ? -22.474 -3.775 23.872 1.00 85.88 179 LYS A N 1
ATOM 1426 C CA . LYS A 1 179 ? -22.503 -4.382 25.214 1.00 85.88 179 LYS A CA 1
ATOM 1427 C C . LYS A 1 179 ? -22.915 -3.384 26.303 1.00 85.88 179 LYS A C 1
ATOM 1429 O O . LYS A 1 179 ? -23.671 -3.731 27.202 1.00 85.88 179 LYS A O 1
ATOM 1434 N N . ARG A 1 180 ? -22.438 -2.137 26.234 1.00 84.06 180 ARG A N 1
ATOM 1435 C CA . ARG A 1 180 ? -22.819 -1.075 27.187 1.00 84.06 180 ARG A CA 1
ATOM 1436 C C . ARG A 1 180 ? -24.283 -0.692 27.060 1.00 84.06 180 ARG A C 1
ATOM 1438 O O . ARG A 1 180 ? -24.959 -0.548 28.072 1.00 84.06 180 ARG A O 1
ATOM 1445 N N . TRP A 1 181 ? -24.751 -0.543 25.825 1.00 84.31 181 TRP A N 1
ATOM 1446 C CA . TRP A 1 181 ? -26.146 -0.246 25.537 1.00 84.31 181 TRP A CA 1
ATOM 1447 C C . TRP A 1 181 ? -27.070 -1.359 26.047 1.00 84.31 181 TRP A C 1
ATOM 1449 O O . TRP A 1 181 ? -28.039 -1.067 26.745 1.00 84.31 181 TRP A O 1
ATOM 1459 N N . TRP A 1 182 ? -26.719 -2.626 25.810 1.00 87.19 182 TRP A N 1
ATOM 1460 C CA . TRP A 1 182 ? -27.462 -3.780 26.324 1.00 87.19 182 TRP A CA 1
ATOM 1461 C C . TRP A 1 182 ? -27.536 -3.784 27.858 1.00 87.19 182 TRP A C 1
ATOM 1463 O O . TRP A 1 182 ? -28.624 -3.764 28.427 1.00 87.19 182 TRP A O 1
ATOM 1473 N N . ASN A 1 183 ? -26.389 -3.665 28.534 1.00 87.31 183 ASN A N 1
ATOM 1474 C CA . ASN A 1 183 ? -26.321 -3.624 29.999 1.00 87.31 183 ASN A CA 1
ATOM 1475 C C . ASN A 1 183 ? -27.073 -2.429 30.613 1.00 87.31 183 ASN A C 1
ATOM 1477 O O . ASN A 1 183 ? -27.476 -2.488 31.771 1.00 87.31 183 ASN A O 1
ATOM 1481 N N . SER A 1 184 ? -27.211 -1.317 29.881 1.00 84.31 184 SER A N 1
ATOM 1482 C CA . SER A 1 184 ? -27.988 -0.161 30.341 1.00 84.31 184 SER A CA 1
ATOM 1483 C C . SER A 1 184 ? -29.498 -0.399 30.275 1.00 84.31 184 SER A C 1
ATOM 1485 O O . SER A 1 184 ? -30.220 0.161 31.090 1.00 84.31 184 SER A O 1
ATOM 1487 N N . ARG A 1 185 ? -29.964 -1.260 29.357 1.00 80.25 185 ARG A N 1
ATOM 1488 C CA . ARG A 1 185 ? -31.375 -1.654 29.250 1.00 80.25 185 ARG A CA 1
ATOM 1489 C C . ARG A 1 185 ? -31.789 -2.685 30.291 1.00 80.25 185 ARG A C 1
ATOM 1491 O O . ARG A 1 185 ? -32.915 -2.629 30.744 1.00 80.25 185 ARG A O 1
ATOM 1498 N N . GLU A 1 186 ? -30.899 -3.592 30.686 1.00 77.44 186 GLU A N 1
ATOM 1499 C CA . GLU A 1 186 ? -31.187 -4.567 31.755 1.00 77.44 186 GLU A CA 1
ATOM 1500 C C . GLU A 1 186 ? -31.277 -3.930 33.154 1.00 77.44 186 GLU A C 1
ATOM 1502 O O . GLU A 1 186 ? -31.778 -4.553 34.085 1.00 77.44 186 GLU A O 1
ATOM 1507 N N . LYS A 1 187 ? -30.757 -2.707 33.321 1.00 66.31 187 LYS A N 1
ATOM 1508 C CA . LYS A 1 187 ? -30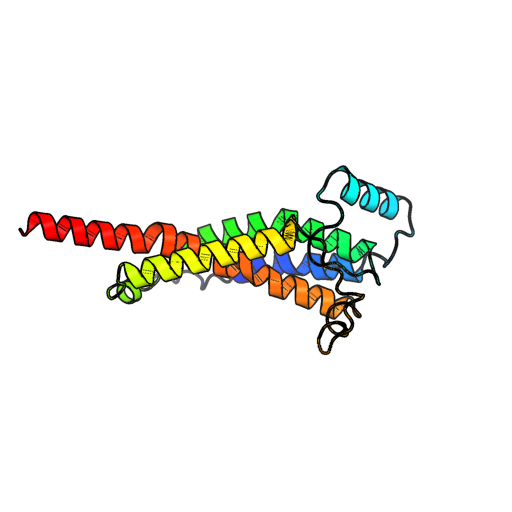.752 -1.967 34.594 1.00 66.31 187 LYS A CA 1
ATOM 1509 C C . LYS A 1 187 ? -31.864 -0.916 34.714 1.00 66.31 187 LYS A C 1
ATOM 1511 O O . LYS A 1 187 ? -31.951 -0.292 35.770 1.00 66.31 187 LYS A O 1
ATOM 1516 N N . ALA A 1 188 ? -32.622 -0.678 33.645 1.00 56.44 188 ALA A N 1
ATOM 1517 C CA . ALA A 1 188 ? -33.726 0.280 33.579 1.00 56.44 188 ALA A CA 1
ATOM 1518 C C . ALA A 1 188 ? -35.063 -0.457 33.695 1.00 56.44 188 ALA A C 1
ATOM 1520 O O . ALA A 1 188 ? -35.974 0.110 34.334 1.00 56.44 188 ALA A O 1
#

Secondary structure (DSSP, 8-state):
---------HHHHHHHHHHHHHHHHHHHS-SS--SHHHHHHHHHHHHHS--S-EEE-TTSHHHHHHHHHHHHHHHHHHHHHHHHHHHHS---GGGGTT--HHHHHHHHHHHHHHHHHHHIIIII-EEESSS--STTTTTTTSSHHHHHHHHHHHHHIIIIIHHHIIIIIIIIHHHHHHHHHHHHHTT-